Protein AF-A0A6G4AQM5-F1 (afdb_monomer_lite)

InterPro domains:
  IPR011010 DNA breaking-rejoining enzyme, catalytic core [SSF56349] (30-74)
  IPR013762 Integrase-like, catalytic domain superfamily [G3DSA:1.10.443.10] (2-83)

Organism: NCBI:txid114699

Radius of gyration: 31.18 Å; chains: 1; bounding box: 52×38×98 Å

pLDDT: mean 81.44, std 14.45, range [37.16, 96.69]

Foldseek 3Di:
DLVVCCVVVVFPDDDPPDPDDTDDCVVVDPVVVVLVVLQVCVLVVHDLQVNCVVVVHPDSCVSCVRHVVNHPPPPPVVVVVVVVVVVVVLPQDPFPPLLPAAAFAKDWPFQADDDADQDKFKWKWKWFDDPFKIKIFIAGPDDDDTRTIMIGGGDQAQSNPVSNVVVSVQVVCVVVQKHFDDKAWCLSVDDPVCSSGMTIMITIIHHPVCVVVDDPPDDPDPPDD

Sequence (225 aa):
MKPALAVAGLIAPREEGANWGWEDSREKMHHRWRHTYASVQLAAGEDPVSLSHWMGHASPDITLKIYAHFMPDRGMRGRTAVDNWLEAVNLPAPAVDLASVEPLAFEEFAPLILPVADYPLKVLVQAARFGGTWVVGALMPPVVPLLGEIRTEPSGEPDRALAAGVAWVRQHCERVGLAVVCVENLNGQHPASVRPYQGFARVTVAAARAMRELPPKLPENSLAR

Secondary structure (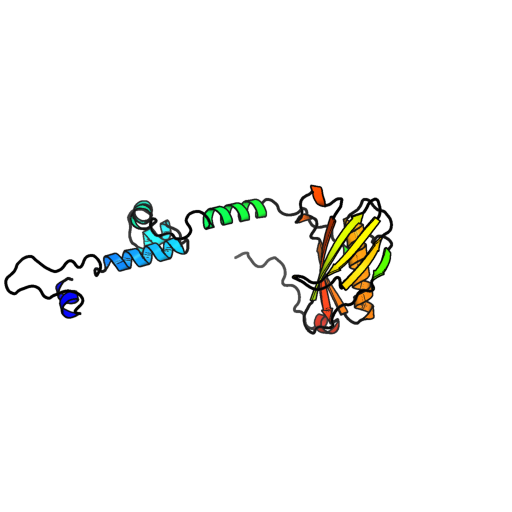DSSP, 8-state):
-HHHHHHTTSSPPPPTT-SS-PPP-GGGSTHHHHHHHHHHHHHHT--HHHHHHHHT-S-HHHHHHHHTT--TTTTHHHHHHHHHHHHHHS---PPP-TTSSPPPPEEEEE---PPP-SS-EEEEEEEEEETTEEEEEEE-SSS--EEEEEEEPP-S-HHHHHHHHHHHHHHHHHHHTEEEEEEEE-GGGS-TTTTTTEEEEEEEEEETTGGGSSPPPPPS-----

Structure (mmCIF, N/CA/C/O backbone):
data_AF-A0A6G4AQM5-F1
#
_entry.id   AF-A0A6G4AQM5-F1
#
loop_
_atom_site.group_PDB
_atom_site.id
_atom_site.type_symbol
_atom_site.label_atom_id
_atom_site.label_alt_id
_atom_site.label_comp_id
_atom_site.label_asym_id
_atom_site.label_entity_id
_atom_site.label_seq_id
_atom_site.pdbx_PDB_ins_code
_atom_site.Cartn_x
_atom_site.Cartn_y
_atom_site.Cartn_z
_atom_site.occupancy
_atom_site.B_iso_or_equiv
_atom_site.auth_seq_id
_atom_site.auth_comp_id
_atom_site.auth_asym_id
_atom_site.auth_atom_id
_atom_site.pdbx_PDB_model_num
ATOM 1 N N . MET A 1 1 ? 19.053 -1.140 -55.921 1.00 66.25 1 MET A N 1
ATOM 2 C CA . MET A 1 1 ? 17.817 -1.028 -55.111 1.00 66.25 1 MET A CA 1
ATOM 3 C C . MET A 1 1 ? 16.788 -0.052 -55.690 1.00 66.25 1 MET A C 1
ATOM 5 O O . MET A 1 1 ? 15.620 -0.403 -55.708 1.00 66.25 1 MET A O 1
ATOM 9 N N . LYS A 1 2 ? 17.181 1.120 -56.217 1.00 74.69 2 LYS A N 1
ATOM 10 C CA . LYS A 1 2 ? 16.242 2.084 -56.833 1.00 74.69 2 LYS A CA 1
ATOM 11 C C . LYS A 1 2 ? 15.335 1.517 -57.950 1.00 74.69 2 LYS A C 1
ATOM 13 O O . LYS A 1 2 ? 14.153 1.834 -57.924 1.00 74.69 2 LYS A O 1
ATOM 18 N N . PRO A 1 3 ? 15.802 0.608 -58.832 1.00 79.81 3 PRO A N 1
ATOM 19 C CA . PRO A 1 3 ? 14.918 -0.027 -59.814 1.00 79.81 3 PRO A CA 1
ATOM 20 C C . PRO A 1 3 ? 13.747 -0.805 -59.189 1.00 79.81 3 PRO A C 1
ATOM 22 O O . PRO A 1 3 ? 12.630 -0.712 -59.676 1.00 79.81 3 PRO A O 1
ATOM 25 N N . ALA A 1 4 ? 13.966 -1.505 -58.069 1.00 78.50 4 ALA A N 1
ATOM 26 C CA . ALA A 1 4 ? 12.905 -2.247 -57.379 1.00 78.50 4 ALA A CA 1
ATOM 27 C C . ALA A 1 4 ? 11.866 -1.317 -56.723 1.00 78.50 4 ALA A C 1
ATOM 29 O O . ALA A 1 4 ? 10.683 -1.633 -56.709 1.00 78.50 4 ALA A O 1
ATOM 30 N N . LEU A 1 5 ? 12.294 -0.151 -56.222 1.00 75.75 5 LEU A N 1
ATOM 31 C CA . LEU A 1 5 ? 11.388 0.858 -55.659 1.00 75.75 5 LEU A CA 1
ATOM 32 C C . LEU A 1 5 ? 10.515 1.516 -56.737 1.00 75.75 5 LEU A C 1
ATOM 34 O O . LEU A 1 5 ? 9.350 1.797 -56.474 1.00 75.75 5 LEU A O 1
ATOM 38 N N . ALA A 1 6 ? 11.066 1.734 -57.935 1.00 81.56 6 ALA A N 1
ATOM 39 C CA . ALA A 1 6 ? 10.311 2.248 -59.076 1.00 81.56 6 ALA A CA 1
ATOM 40 C C . ALA A 1 6 ? 9.289 1.222 -59.588 1.00 81.56 6 ALA A C 1
ATOM 42 O O . ALA A 1 6 ? 8.140 1.572 -59.827 1.00 81.56 6 ALA A O 1
ATOM 43 N N . VAL A 1 7 ? 9.671 -0.061 -59.666 1.00 83.38 7 VAL A N 1
ATOM 44 C CA . VAL A 1 7 ? 8.738 -1.157 -59.993 1.00 83.38 7 VAL A CA 1
ATOM 45 C C . VAL A 1 7 ? 7.616 -1.271 -58.953 1.00 83.38 7 VAL A C 1
ATOM 47 O O . VAL A 1 7 ? 6.472 -1.518 -59.315 1.00 83.38 7 VAL A O 1
ATOM 50 N N . ALA A 1 8 ? 7.917 -1.037 -57.673 1.00 81.06 8 ALA A N 1
ATOM 51 C CA . ALA A 1 8 ? 6.926 -1.010 -56.596 1.00 81.06 8 ALA A CA 1
ATOM 52 C C . ALA A 1 8 ? 6.090 0.290 -56.536 1.00 81.06 8 ALA A C 1
ATOM 54 O O . ALA A 1 8 ? 5.264 0.431 -55.637 1.00 81.06 8 ALA A O 1
ATOM 55 N N . GLY A 1 9 ? 6.315 1.256 -57.438 1.00 82.00 9 GLY A N 1
ATOM 56 C CA . GLY A 1 9 ? 5.582 2.528 -57.485 1.00 82.00 9 GLY A CA 1
ATOM 57 C C . GLY A 1 9 ? 5.891 3.505 -56.343 1.00 82.00 9 GLY A C 1
ATOM 58 O O . GLY A 1 9 ? 5.158 4.467 -56.141 1.00 82.00 9 GLY A O 1
ATOM 59 N N . LEU A 1 10 ? 6.962 3.278 -55.574 1.00 77.75 10 LEU A N 1
ATOM 60 C CA . LEU A 1 10 ? 7.335 4.114 -54.423 1.00 77.75 10 LEU A CA 1
ATOM 61 C C . LEU A 1 10 ? 8.133 5.368 -54.821 1.00 77.75 10 LEU A C 1
ATOM 63 O O . LEU A 1 10 ? 8.211 6.325 -54.043 1.00 77.75 10 LEU A O 1
ATOM 67 N N . ILE A 1 11 ? 8.743 5.349 -56.006 1.00 83.50 11 ILE A N 1
ATOM 68 C CA . ILE A 1 11 ? 9.421 6.483 -56.645 1.00 83.50 11 ILE A CA 1
ATOM 69 C C . ILE A 1 11 ? 9.131 6.496 -58.145 1.00 83.50 11 ILE A C 1
ATOM 71 O O . ILE A 1 11 ? 8.858 5.446 -58.729 1.00 83.50 11 ILE A O 1
ATOM 75 N N . ALA A 1 12 ? 9.249 7.663 -58.770 1.00 82.31 12 ALA A N 1
ATOM 76 C CA . ALA A 1 12 ? 9.142 7.825 -60.208 1.00 82.31 12 ALA A CA 1
ATOM 77 C C . ALA A 1 12 ? 10.206 6.989 -60.954 1.00 82.31 12 ALA A C 1
ATOM 79 O O . ALA A 1 12 ? 11.357 6.879 -60.500 1.00 82.31 12 ALA A O 1
ATOM 80 N N . PRO A 1 13 ? 9.844 6.388 -62.104 1.00 79.06 13 PRO A N 1
ATOM 81 C CA . PRO A 1 13 ? 10.798 5.695 -62.955 1.00 79.06 13 PRO A CA 1
ATOM 82 C C . PRO A 1 13 ? 11.818 6.682 -63.530 1.00 79.06 13 PRO A C 1
ATOM 84 O O . PRO A 1 13 ? 11.510 7.838 -63.812 1.00 79.06 13 PRO A O 1
ATOM 87 N N . ARG A 1 14 ? 13.058 6.217 -63.700 1.00 82.69 14 ARG A N 1
ATOM 88 C CA . ARG A 1 14 ? 14.122 7.011 -64.321 1.00 82.69 14 ARG A CA 1
ATOM 89 C C . ARG A 1 14 ? 13.852 7.171 -65.818 1.00 82.69 14 ARG A C 1
ATOM 91 O O . ARG A 1 14 ? 13.505 6.189 -66.468 1.00 82.69 14 ARG A O 1
ATOM 98 N N . GLU A 1 15 ? 14.113 8.360 -66.355 1.00 76.88 15 GLU A N 1
ATOM 99 C CA . GLU A 1 15 ? 14.090 8.612 -67.800 1.00 76.88 15 GLU A CA 1
ATOM 100 C C . GLU A 1 15 ? 15.066 7.696 -68.564 1.00 76.88 15 GLU A C 1
ATOM 102 O O . GLU A 1 15 ? 16.166 7.368 -68.095 1.00 76.88 15 GLU A O 1
ATOM 107 N N . GLU A 1 16 ? 14.648 7.258 -69.751 1.00 72.06 16 GLU A N 1
ATOM 108 C CA . GLU A 1 16 ? 15.439 6.383 -70.613 1.00 72.06 16 GLU A CA 1
ATOM 109 C C . GLU A 1 16 ? 16.719 7.090 -71.088 1.00 72.06 16 GLU A C 1
ATOM 111 O O . GLU A 1 16 ? 16.688 8.209 -71.590 1.00 72.06 16 GLU A O 1
ATOM 116 N N . GLY A 1 17 ? 17.872 6.439 -70.903 1.00 70.81 17 GLY A N 1
ATOM 117 C CA . GLY A 1 17 ? 19.182 6.963 -71.313 1.00 70.81 17 GLY A CA 1
ATOM 118 C C . GLY A 1 17 ? 19.906 7.854 -70.291 1.00 70.81 17 GLY A C 1
ATOM 119 O O . GLY A 1 17 ? 21.090 8.136 -70.472 1.00 70.81 17 GLY A O 1
ATOM 120 N N . ALA A 1 18 ? 19.270 8.248 -69.184 1.00 72.44 18 ALA A N 1
ATOM 121 C CA . ALA A 1 18 ? 19.913 9.087 -68.170 1.00 72.44 18 ALA A CA 1
ATOM 122 C C . ALA A 1 18 ? 20.783 8.269 -67.193 1.00 72.44 18 ALA A C 1
ATOM 124 O O . ALA A 1 18 ? 20.304 7.354 -66.524 1.00 72.44 18 ALA A O 1
ATOM 125 N N . ASN A 1 19 ? 22.065 8.617 -67.028 1.00 68.19 19 ASN A N 1
ATOM 126 C CA . ASN A 1 19 ? 22.967 7.943 -66.071 1.00 68.19 19 ASN A CA 1
ATOM 127 C C . ASN A 1 19 ? 22.839 8.444 -64.615 1.00 68.19 19 ASN A C 1
ATOM 129 O O . ASN A 1 19 ? 23.404 7.844 -63.702 1.00 68.19 19 ASN A O 1
ATOM 133 N N . TRP A 1 20 ? 22.064 9.502 -64.375 1.00 67.25 20 TRP A N 1
ATOM 134 C CA . TRP A 1 20 ? 21.807 10.120 -63.068 1.00 67.25 20 TRP A CA 1
ATOM 135 C C . TRP A 1 20 ? 20.350 10.636 -63.016 1.00 67.25 20 TRP A C 1
ATOM 137 O O . TRP A 1 20 ? 19.664 10.578 -64.030 1.00 67.25 20 TRP A O 1
ATOM 147 N N . GLY A 1 21 ? 19.847 11.081 -61.853 1.00 71.88 21 GLY A N 1
ATOM 148 C CA . GLY A 1 21 ? 18.512 11.716 -61.763 1.00 71.88 21 GLY A CA 1
ATOM 149 C C . GLY A 1 21 ? 17.352 10.865 -61.219 1.00 71.88 21 GLY A C 1
ATOM 150 O O . GLY A 1 21 ? 16.196 11.177 -61.469 1.00 71.88 21 GLY A O 1
ATOM 151 N N . TRP A 1 22 ? 17.616 9.799 -60.456 1.00 76.62 22 TRP A N 1
ATOM 152 C CA . TRP A 1 22 ? 16.545 9.121 -59.704 1.00 76.62 22 TRP A CA 1
ATOM 153 C C . TRP A 1 22 ? 15.926 10.046 -58.647 1.00 76.62 22 TRP A C 1
ATOM 155 O O . TRP A 1 22 ? 16.682 10.702 -57.925 1.00 76.62 22 TRP A O 1
ATOM 165 N N . GLU A 1 23 ? 14.601 9.988 -58.473 1.00 77.62 23 GLU A N 1
ATOM 166 C CA . GLU A 1 23 ? 13.891 10.680 -57.387 1.00 77.62 23 GLU A CA 1
ATOM 167 C C . GLU A 1 23 ? 14.523 10.364 -56.016 1.00 77.62 23 GLU A C 1
ATOM 169 O O . GLU A 1 23 ? 15.007 9.241 -55.766 1.00 77.62 23 GLU A O 1
ATOM 174 N N . ASP A 1 24 ? 14.553 11.362 -55.123 1.00 72.38 24 ASP A N 1
ATOM 175 C CA . ASP A 1 24 ? 15.097 11.154 -53.787 1.00 72.38 24 ASP A CA 1
ATOM 176 C C . ASP A 1 24 ? 14.258 10.108 -53.040 1.00 72.38 24 ASP A C 1
ATOM 178 O O . ASP A 1 24 ? 13.053 10.218 -52.838 1.00 72.38 24 ASP A O 1
ATOM 182 N N . SER A 1 25 ? 14.935 9.030 -52.672 1.00 69.38 25 SER A N 1
ATOM 183 C CA . SER A 1 25 ? 14.369 7.819 -52.079 1.00 69.38 25 SER A CA 1
ATOM 184 C C . SER A 1 25 ? 14.998 7.526 -50.726 1.00 69.38 25 SER A C 1
ATOM 186 O O . SER A 1 25 ? 14.753 6.456 -50.172 1.00 69.38 25 SER A O 1
ATOM 188 N N . ARG A 1 26 ? 15.805 8.444 -50.169 1.00 66.50 26 ARG A N 1
ATOM 189 C CA . ARG A 1 26 ? 16.464 8.237 -48.869 1.00 66.50 26 ARG A CA 1
ATOM 190 C C . ARG A 1 26 ? 15.465 7.898 -47.767 1.00 66.50 26 ARG A C 1
ATOM 192 O O . ARG A 1 26 ? 15.721 7.005 -46.965 1.00 66.50 26 ARG A O 1
ATOM 199 N N . GLU A 1 27 ? 14.303 8.545 -47.782 1.00 63.41 27 GLU A N 1
ATOM 200 C CA . GLU A 1 27 ? 13.212 8.267 -46.845 1.00 63.41 27 GLU A CA 1
ATOM 201 C C . GLU A 1 27 ? 12.561 6.892 -47.039 1.00 63.41 27 GLU A C 1
ATOM 203 O O . GLU A 1 27 ? 12.036 6.316 -46.091 1.00 63.41 27 GLU A O 1
ATOM 208 N N . LYS A 1 28 ? 12.623 6.349 -48.258 1.00 63.62 28 LYS A N 1
ATOM 209 C CA . LYS A 1 28 ? 11.990 5.088 -48.671 1.00 63.62 28 LYS A CA 1
ATOM 210 C C . LYS A 1 28 ? 12.993 3.925 -48.745 1.00 63.62 28 LYS A C 1
ATOM 212 O O . LYS A 1 28 ? 12.675 2.849 -49.243 1.00 63.62 28 LYS A O 1
ATOM 217 N N . MET A 1 29 ? 14.223 4.137 -48.274 1.00 69.62 29 MET A N 1
ATOM 218 C CA . MET A 1 29 ? 15.304 3.152 -48.303 1.00 69.62 29 MET A CA 1
ATOM 219 C C . MET A 1 29 ? 15.340 2.296 -47.032 1.00 69.62 29 MET A C 1
ATOM 221 O O . MET A 1 29 ? 14.946 2.718 -45.947 1.00 69.62 29 MET A O 1
ATOM 225 N N . HIS A 1 30 ? 15.904 1.093 -47.157 1.00 70.25 30 HIS A N 1
ATOM 226 C CA . HIS A 1 30 ? 15.925 0.063 -46.109 1.00 70.25 30 HIS A CA 1
ATOM 227 C C . HIS A 1 30 ? 16.682 0.503 -44.842 1.00 70.25 30 HIS A C 1
ATOM 229 O O . HIS A 1 30 ? 16.441 -0.010 -43.752 1.00 70.25 30 HIS A O 1
ATOM 235 N N . HIS A 1 31 ? 17.545 1.518 -44.955 1.00 79.00 31 HIS A N 1
ATOM 236 C CA . HIS A 1 31 ? 18.187 2.152 -43.805 1.00 79.00 31 HIS A CA 1
ATOM 237 C C . HIS A 1 31 ? 17.183 2.720 -42.797 1.00 79.00 31 HIS A C 1
ATOM 239 O O . HIS A 1 31 ? 17.446 2.648 -41.599 1.00 79.00 31 HIS A O 1
ATOM 245 N N . ARG A 1 32 ? 16.016 3.215 -43.237 1.00 79.88 32 ARG A N 1
ATOM 246 C CA . ARG A 1 32 ? 14.981 3.703 -42.314 1.00 79.88 32 ARG A CA 1
ATOM 247 C C . ARG A 1 32 ? 14.462 2.582 -41.417 1.00 79.88 32 ARG A C 1
ATOM 249 O O . ARG A 1 32 ? 14.239 2.820 -40.243 1.00 79.88 32 ARG A O 1
ATOM 256 N N . TRP A 1 33 ? 14.355 1.357 -41.925 1.00 83.88 33 TRP A N 1
ATOM 257 C CA . TRP A 1 33 ? 13.860 0.218 -41.149 1.00 83.88 33 TRP A CA 1
ATOM 258 C C . TRP A 1 33 ? 14.868 -0.190 -40.080 1.00 83.88 33 TRP A C 1
ATOM 260 O O . TRP A 1 33 ? 14.496 -0.465 -38.945 1.00 83.88 33 TRP A O 1
ATOM 270 N N . ARG A 1 34 ? 16.161 -0.138 -40.422 1.00 85.38 34 ARG A N 1
ATOM 271 C CA . ARG A 1 34 ? 17.250 -0.327 -39.459 1.00 85.38 34 ARG A CA 1
ATOM 272 C C . ARG A 1 34 ? 17.237 0.753 -38.368 1.00 85.38 34 ARG A C 1
ATOM 274 O O . ARG A 1 34 ? 17.446 0.421 -37.206 1.00 85.38 34 ARG A O 1
ATOM 281 N N . HIS A 1 35 ? 16.929 2.005 -38.726 1.00 86.50 35 HIS A N 1
ATOM 282 C CA . HIS A 1 35 ? 16.682 3.079 -37.758 1.00 86.50 35 HIS A CA 1
ATOM 283 C C . HIS A 1 35 ? 15.476 2.796 -36.867 1.00 86.50 35 HIS A C 1
ATOM 285 O O . HIS A 1 35 ? 15.607 2.845 -35.649 1.00 86.50 35 HIS A O 1
ATOM 291 N N . THR A 1 36 ? 14.329 2.453 -37.450 1.00 86.44 36 THR A N 1
ATOM 292 C CA . THR A 1 36 ? 13.107 2.153 -36.699 1.00 86.44 36 THR A CA 1
ATOM 293 C C . THR A 1 36 ? 13.321 1.000 -35.722 1.00 86.44 36 THR A C 1
ATOM 295 O O . THR A 1 36 ? 12.988 1.141 -34.551 1.00 86.44 36 THR A O 1
ATOM 298 N N . TYR A 1 37 ? 13.936 -0.099 -36.164 1.00 90.12 37 TYR A N 1
ATOM 299 C CA . TYR A 1 37 ? 14.248 -1.247 -35.313 1.00 90.12 37 TYR A CA 1
ATOM 300 C C . TYR A 1 37 ? 15.107 -0.849 -34.105 1.00 90.12 37 TYR A C 1
ATOM 302 O O . TYR A 1 37 ? 14.727 -1.101 -32.965 1.00 90.12 37 TYR A O 1
ATOM 310 N N . ALA A 1 38 ? 16.230 -0.168 -34.342 1.00 90.31 38 ALA A N 1
ATOM 311 C CA . ALA A 1 38 ? 17.139 0.226 -33.271 1.00 90.31 38 ALA A CA 1
ATOM 312 C C . ALA A 1 38 ? 16.491 1.209 -32.287 1.00 90.31 38 ALA A C 1
ATOM 314 O O . ALA A 1 38 ? 16.632 1.061 -31.075 1.00 90.31 38 ALA A O 1
ATOM 315 N N . SER A 1 39 ? 15.750 2.194 -32.796 1.00 86.56 39 SER A N 1
ATOM 316 C CA . SER A 1 39 ? 15.070 3.183 -31.963 1.00 86.56 39 SER A CA 1
ATOM 317 C C . SER A 1 39 ? 13.959 2.570 -31.108 1.00 86.56 39 SER A C 1
ATOM 319 O O . SER A 1 39 ? 13.836 2.938 -29.945 1.00 86.56 39 SER A O 1
ATOM 321 N N . VAL A 1 40 ? 13.188 1.609 -31.633 1.00 87.44 40 VAL A N 1
ATOM 322 C CA . VAL A 1 40 ? 12.157 0.897 -30.855 1.00 87.44 40 VAL A CA 1
ATOM 323 C C . VAL A 1 40 ? 12.786 0.067 -29.733 1.00 87.44 40 VAL A C 1
ATOM 325 O O . VAL A 1 40 ? 12.338 0.162 -28.592 1.00 87.44 40 VAL A O 1
ATOM 328 N N . GLN A 1 41 ? 13.857 -0.678 -30.023 1.00 90.62 41 GLN A N 1
ATOM 329 C CA . GLN A 1 41 ? 14.573 -1.474 -29.018 1.00 90.62 41 GLN A CA 1
ATOM 330 C C . GLN A 1 41 ? 15.135 -0.587 -27.893 1.00 90.62 41 GLN A C 1
ATOM 332 O O . GLN A 1 41 ? 14.907 -0.845 -26.711 1.00 90.62 41 GLN A O 1
ATOM 337 N N . LEU A 1 42 ? 15.795 0.523 -28.245 1.00 87.31 42 LEU A N 1
ATOM 338 C CA . LEU A 1 42 ? 16.299 1.479 -27.253 1.00 87.31 42 LEU A CA 1
ATOM 339 C C . LEU A 1 42 ? 15.168 2.128 -26.448 1.00 87.31 42 LEU A C 1
ATOM 341 O O . LEU A 1 42 ? 15.291 2.279 -25.234 1.00 87.31 42 LEU A O 1
ATOM 345 N N . ALA A 1 43 ? 14.047 2.478 -27.085 1.00 82.69 43 ALA A N 1
ATOM 346 C CA . ALA A 1 43 ? 12.888 3.038 -26.394 1.00 82.69 43 ALA A CA 1
ATOM 347 C C . ALA A 1 43 ? 12.277 2.055 -25.380 1.00 82.69 43 ALA A C 1
ATOM 349 O O . ALA A 1 43 ? 11.863 2.484 -24.303 1.00 82.69 43 ALA A O 1
ATOM 350 N N . ALA A 1 44 ? 12.295 0.747 -25.661 1.00 84.00 44 ALA A N 1
ATOM 351 C CA . ALA A 1 44 ? 11.913 -0.298 -24.707 1.00 84.00 44 ALA A CA 1
ATOM 352 C C . ALA A 1 44 ? 12.935 -0.465 -23.560 1.00 84.00 44 ALA A C 1
ATOM 354 O O . ALA A 1 44 ? 12.603 -0.945 -22.477 1.00 84.00 44 ALA A O 1
ATOM 355 N N . GLY A 1 45 ? 14.154 0.058 -23.720 1.00 85.31 45 GLY A N 1
ATOM 356 C CA . GLY A 1 45 ? 15.248 -0.042 -22.748 1.00 85.31 45 GLY A CA 1
ATOM 357 C C . GLY A 1 45 ? 16.092 -1.295 -22.909 1.00 85.31 45 GLY A C 1
ATOM 358 O O . GLY A 1 45 ? 16.643 -1.771 -21.923 1.00 85.31 45 GLY A O 1
ATOM 359 N N . GLU A 1 46 ? 16.166 -1.818 -24.131 1.00 89.94 46 GLU A N 1
ATOM 360 C CA . GLU A 1 46 ? 17.098 -2.881 -24.487 1.00 89.94 46 GLU A CA 1
ATOM 361 C C . GLU A 1 46 ? 18.547 -2.465 -24.211 1.00 89.94 46 GLU A C 1
ATOM 363 O O . GLU A 1 46 ? 18.910 -1.288 -24.329 1.00 89.94 46 GLU A O 1
ATOM 368 N N . ASP A 1 47 ? 19.385 -3.446 -23.887 1.00 90.19 47 ASP A N 1
ATOM 369 C CA . ASP A 1 47 ? 20.801 -3.227 -23.646 1.00 90.19 47 ASP A CA 1
ATOM 370 C C . ASP A 1 47 ? 21.517 -2.745 -24.933 1.00 90.19 47 ASP A C 1
ATOM 372 O O . ASP A 1 47 ? 21.496 -3.434 -25.964 1.00 90.19 47 ASP A O 1
ATOM 376 N N . PRO A 1 48 ? 22.194 -1.578 -24.908 1.00 89.75 48 PRO A N 1
ATOM 377 C CA . PRO A 1 48 ? 22.906 -1.054 -26.070 1.00 89.75 48 PRO A CA 1
ATOM 378 C C . PRO A 1 48 ? 24.003 -1.982 -26.601 1.00 89.75 48 PRO A C 1
ATOM 380 O O . PRO A 1 48 ? 24.312 -1.924 -27.794 1.00 89.75 48 PRO A O 1
ATOM 383 N N . VAL A 1 49 ? 24.594 -2.831 -25.750 1.00 93.44 49 VAL A N 1
ATOM 384 C CA . VAL A 1 49 ? 25.635 -3.786 -26.159 1.00 93.44 49 VAL A CA 1
ATOM 385 C C . VAL A 1 49 ? 25.027 -4.923 -26.978 1.00 93.44 49 VAL A C 1
ATOM 387 O O . VAL A 1 49 ? 25.487 -5.205 -28.087 1.00 93.44 49 VAL A O 1
ATOM 390 N N . SER A 1 50 ? 23.947 -5.516 -26.481 1.00 94.94 50 SER A N 1
ATOM 391 C CA . SER A 1 50 ? 23.190 -6.574 -27.153 1.00 94.94 50 SER A CA 1
ATOM 392 C C . SER A 1 50 ? 22.620 -6.090 -28.485 1.00 94.94 50 SER A C 1
ATOM 394 O O . SER A 1 50 ? 22.827 -6.727 -29.523 1.00 94.94 50 SER A O 1
ATOM 396 N N . LEU A 1 51 ? 22.017 -4.897 -28.503 1.00 93.25 51 LEU A N 1
ATOM 397 C CA . LEU A 1 51 ? 21.531 -4.283 -29.736 1.00 93.25 51 LEU A CA 1
ATOM 398 C C . LEU A 1 51 ? 22.669 -4.017 -30.732 1.00 93.25 51 LEU A C 1
ATOM 400 O O . LEU A 1 51 ? 22.531 -4.307 -31.921 1.00 93.25 51 LEU A O 1
ATOM 404 N N . SER A 1 52 ? 23.812 -3.509 -30.261 1.00 94.44 52 SER A N 1
ATOM 405 C CA . SER A 1 52 ? 25.005 -3.309 -31.091 1.00 94.44 52 SER A CA 1
ATOM 406 C C . SER A 1 52 ? 25.463 -4.602 -31.759 1.00 94.44 52 SER A C 1
ATOM 408 O O . SER A 1 52 ? 25.787 -4.598 -32.948 1.00 94.44 52 SER A O 1
ATOM 410 N N . HIS A 1 53 ? 25.457 -5.707 -31.012 1.00 94.88 53 HIS A N 1
ATOM 411 C CA . HIS A 1 53 ? 25.841 -7.018 -31.515 1.00 94.88 53 HIS A CA 1
ATOM 412 C C . HIS A 1 53 ? 24.864 -7.531 -32.582 1.00 94.88 53 HIS A C 1
ATOM 414 O O . HIS A 1 53 ? 25.304 -7.915 -33.664 1.00 94.88 53 HIS A O 1
ATOM 420 N N . TRP A 1 54 ? 23.547 -7.442 -32.356 1.00 94.38 54 TRP A N 1
ATOM 421 C CA . TRP A 1 54 ? 22.538 -7.831 -33.357 1.00 94.38 54 TRP A CA 1
ATOM 422 C C . TRP A 1 54 ? 22.617 -7.004 -34.638 1.00 94.38 54 TRP A C 1
ATOM 424 O O . TRP A 1 54 ? 22.338 -7.493 -35.730 1.00 94.38 54 TRP A O 1
ATOM 434 N N . MET A 1 55 ? 23.011 -5.739 -34.514 1.00 90.88 55 MET A N 1
ATOM 435 C CA . MET A 1 55 ? 23.202 -4.857 -35.657 1.00 90.88 55 MET A CA 1
ATOM 436 C C . MET A 1 55 ? 24.560 -5.062 -36.345 1.00 90.88 55 MET A C 1
ATOM 438 O O . MET A 1 55 ? 24.754 -4.565 -37.458 1.00 90.88 55 MET A O 1
ATOM 442 N N . GLY A 1 56 ? 25.496 -5.782 -35.725 1.00 93.25 56 GLY A N 1
ATOM 443 C CA . GLY A 1 56 ? 26.850 -5.974 -36.239 1.00 93.25 56 GLY A CA 1
ATOM 444 C C . GLY A 1 56 ? 27.692 -4.697 -36.210 1.00 93.25 56 GLY A C 1
ATOM 445 O O . GLY A 1 56 ? 28.497 -4.472 -37.113 1.00 93.25 56 GLY A O 1
ATOM 446 N N . HIS A 1 57 ? 27.483 -3.814 -35.228 1.00 94.38 57 HIS A N 1
ATOM 447 C CA . HIS A 1 57 ? 28.361 -2.659 -35.037 1.00 94.38 57 HIS A CA 1
ATOM 448 C C . HIS A 1 57 ? 29.615 -3.052 -34.254 1.00 94.38 57 HIS A C 1
ATOM 450 O O . HIS A 1 57 ? 29.555 -3.841 -33.313 1.00 94.38 57 HIS A O 1
ATOM 456 N N . ALA A 1 58 ? 30.744 -2.440 -34.616 1.00 92.62 58 ALA A N 1
ATOM 457 C CA . ALA A 1 58 ? 32.031 -2.669 -33.961 1.00 92.62 58 ALA A CA 1
ATOM 458 C C . ALA A 1 58 ? 32.070 -2.178 -32.504 1.00 92.62 58 ALA A C 1
ATOM 460 O O . ALA A 1 58 ? 32.880 -2.665 -31.720 1.00 92.62 58 ALA A O 1
ATOM 461 N N . SER A 1 59 ? 31.210 -1.223 -32.136 1.00 92.62 59 SER A N 1
ATOM 462 C CA . SER A 1 59 ? 31.044 -0.791 -30.752 1.00 92.62 59 SER A CA 1
ATOM 463 C C . SER A 1 59 ? 29.622 -0.290 -30.462 1.00 92.62 59 SER A C 1
ATOM 465 O O . SER A 1 59 ? 28.956 0.240 -31.362 1.00 92.62 59 SER A O 1
ATOM 467 N N . PRO A 1 60 ? 29.168 -0.384 -29.197 1.00 91.94 60 PRO A N 1
ATOM 468 C CA . PRO A 1 60 ? 27.883 0.165 -28.758 1.00 91.94 60 PRO A CA 1
ATOM 469 C C . PRO A 1 60 ? 27.761 1.681 -28.945 1.00 91.94 60 PRO A C 1
ATOM 471 O O . PRO A 1 60 ? 26.662 2.177 -29.200 1.00 91.94 60 PRO A O 1
ATOM 474 N N . ASP A 1 61 ? 28.879 2.412 -28.906 1.00 92.81 61 ASP A N 1
ATOM 475 C CA . ASP A 1 61 ? 28.911 3.863 -29.131 1.00 92.81 61 ASP A CA 1
ATOM 476 C C . ASP A 1 61 ? 28.347 4.243 -30.499 1.00 92.81 61 ASP A C 1
ATOM 478 O O . ASP A 1 61 ? 27.654 5.252 -30.632 1.00 92.81 61 ASP A O 1
ATOM 482 N N . ILE A 1 62 ? 28.600 3.417 -31.520 1.00 89.81 62 ILE A N 1
ATOM 483 C CA . ILE A 1 62 ? 28.056 3.611 -32.867 1.00 89.81 62 ILE A CA 1
ATOM 484 C C . ILE A 1 62 ? 26.528 3.531 -32.820 1.00 89.81 62 ILE A C 1
ATOM 486 O O . ILE A 1 62 ? 25.844 4.387 -33.379 1.00 89.81 62 ILE A O 1
ATOM 490 N N . THR A 1 63 ? 25.982 2.537 -32.117 1.00 89.88 63 THR A N 1
ATOM 491 C CA . THR A 1 63 ? 24.533 2.362 -31.945 1.00 89.88 63 THR A CA 1
ATOM 492 C C . THR A 1 63 ? 23.919 3.565 -31.234 1.00 89.88 63 THR A C 1
ATOM 494 O O . THR A 1 63 ? 22.963 4.164 -31.725 1.00 89.88 63 THR A O 1
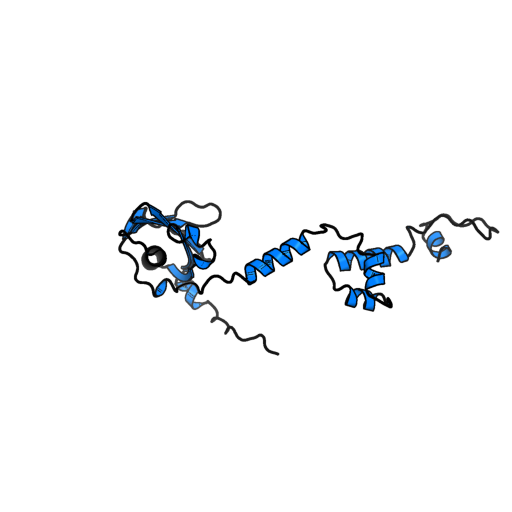ATOM 497 N N . LEU A 1 64 ? 24.489 3.968 -30.100 1.00 88.19 64 LEU A N 1
ATOM 498 C CA . LEU A 1 64 ? 23.951 5.069 -29.306 1.00 88.19 64 LEU A CA 1
ATOM 499 C C . LEU A 1 64 ? 24.031 6.403 -30.056 1.00 88.19 64 LEU A C 1
ATOM 501 O O . LEU A 1 64 ? 23.037 7.124 -30.122 1.00 88.19 64 LEU A O 1
ATOM 505 N N . LYS A 1 65 ? 25.167 6.696 -30.701 1.00 88.44 65 LYS A N 1
ATOM 506 C CA . LYS A 1 65 ? 25.365 7.926 -31.481 1.00 88.44 65 LYS A CA 1
ATOM 507 C C . LYS A 1 65 ? 24.376 8.061 -32.639 1.00 88.44 65 LYS A C 1
ATOM 509 O O . LYS A 1 65 ? 24.022 9.176 -33.005 1.00 88.44 65 LYS A O 1
ATOM 514 N N . ILE A 1 66 ? 23.954 6.949 -33.239 1.00 84.81 66 ILE A N 1
ATOM 515 C CA . ILE A 1 66 ? 23.089 6.967 -34.424 1.00 84.81 66 ILE A CA 1
ATOM 516 C C . ILE A 1 66 ? 21.600 6.929 -34.045 1.00 84.81 66 ILE A C 1
ATOM 518 O O . ILE A 1 66 ? 20.793 7.573 -34.718 1.00 84.81 66 ILE A O 1
ATOM 522 N N . TYR A 1 67 ? 21.214 6.205 -32.986 1.00 86.62 67 TYR A N 1
ATOM 523 C CA . TYR A 1 67 ? 19.801 5.874 -32.735 1.00 86.62 67 TYR A CA 1
ATOM 524 C C . TYR A 1 67 ? 19.212 6.428 -31.425 1.00 86.62 67 TYR A C 1
ATOM 526 O O . TYR A 1 67 ? 17.988 6.542 -31.334 1.00 86.62 67 TYR A O 1
ATOM 534 N N . ALA A 1 68 ? 20.020 6.840 -30.436 1.00 79.25 68 ALA A N 1
ATOM 535 C CA . ALA A 1 68 ? 19.522 7.263 -29.112 1.00 79.25 68 ALA A CA 1
ATOM 536 C C . ALA A 1 68 ? 18.755 8.604 -29.113 1.00 79.25 68 ALA A C 1
ATOM 538 O O . ALA A 1 68 ? 18.113 8.983 -28.130 1.00 79.25 68 ALA A O 1
ATOM 539 N N . HIS A 1 69 ? 18.784 9.341 -30.225 1.00 77.62 69 HIS A N 1
ATOM 540 C CA . HIS A 1 69 ? 18.046 10.596 -30.357 1.00 77.62 69 HIS A CA 1
ATOM 541 C C . HIS A 1 69 ? 16.522 10.399 -30.343 1.00 77.62 69 HIS A C 1
ATOM 543 O O . HIS A 1 69 ? 15.813 11.327 -29.947 1.00 77.62 69 HIS A O 1
ATOM 549 N N . PHE A 1 70 ? 16.034 9.202 -30.692 1.00 67.06 70 PHE A N 1
ATOM 550 C CA . PHE A 1 70 ? 14.616 8.833 -30.725 1.00 67.06 70 PHE A CA 1
ATOM 551 C C . PHE A 1 70 ? 14.220 7.998 -29.495 1.00 67.06 70 PHE A C 1
ATOM 553 O O . PHE A 1 70 ? 13.790 6.855 -29.604 1.00 67.06 70 PHE A O 1
ATOM 560 N N . MET A 1 71 ? 14.408 8.562 -28.303 1.00 68.56 71 MET A N 1
ATOM 561 C CA . MET A 1 71 ? 13.916 7.979 -27.052 1.00 68.56 71 MET A CA 1
ATOM 562 C C . MET A 1 71 ? 12.821 8.897 -26.496 1.00 68.56 71 MET A C 1
ATOM 564 O O . MET A 1 71 ? 13.160 9.977 -26.003 1.00 68.56 71 MET A O 1
ATOM 568 N N . PRO A 1 72 ? 11.528 8.542 -26.619 1.00 60.19 72 PRO A N 1
ATOM 569 C CA . PRO A 1 72 ? 10.465 9.272 -25.932 1.00 60.19 72 PRO A CA 1
ATOM 570 C C . PRO A 1 72 ? 10.678 9.204 -24.408 1.00 60.19 72 PRO A C 1
ATOM 572 O O . PRO A 1 72 ? 11.328 8.289 -23.904 1.00 60.19 72 PRO A O 1
ATOM 575 N N . ASP A 1 73 ? 10.190 10.212 -23.681 1.00 62.06 73 ASP A N 1
ATOM 576 C CA . ASP A 1 73 ? 10.265 10.310 -22.211 1.00 62.06 73 ASP A CA 1
ATOM 577 C C . ASP A 1 73 ? 11.682 10.364 -21.602 1.00 62.06 73 ASP A C 1
ATOM 579 O O . ASP A 1 73 ? 11.913 9.889 -20.482 1.00 62.06 73 ASP A O 1
ATOM 583 N N . ARG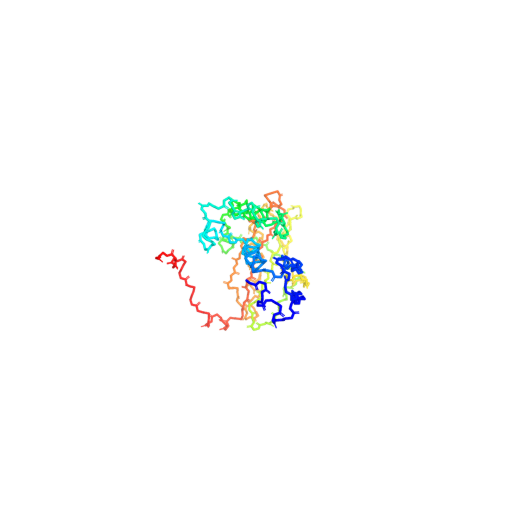 A 1 74 ? 12.651 10.968 -22.316 1.00 62.00 74 ARG A N 1
ATOM 584 C CA . ARG A 1 74 ? 14.032 11.154 -21.825 1.00 62.00 74 ARG A CA 1
ATOM 585 C C . ARG A 1 74 ? 14.049 11.720 -20.399 1.00 62.00 74 ARG A C 1
ATOM 587 O O . ARG A 1 74 ? 13.701 12.873 -20.174 1.00 62.00 74 ARG A O 1
ATOM 594 N N . GLY A 1 75 ? 14.506 10.900 -19.452 1.00 65.25 75 GLY A N 1
ATOM 595 C CA . GLY A 1 75 ? 14.720 11.267 -18.049 1.00 65.25 75 GLY A CA 1
ATOM 596 C C . GLY A 1 75 ? 13.716 10.668 -17.062 1.00 65.25 75 GLY A C 1
ATOM 597 O O . GLY A 1 75 ? 14.114 10.367 -15.940 1.00 65.25 75 GLY A O 1
ATOM 598 N N . MET A 1 76 ? 12.468 10.400 -17.465 1.00 72.38 76 MET A N 1
ATOM 599 C CA . MET A 1 76 ? 11.452 9.858 -16.544 1.00 72.38 76 MET A CA 1
ATOM 600 C C . MET A 1 76 ? 11.791 8.436 -16.101 1.00 72.38 76 MET A C 1
ATOM 602 O O . MET A 1 76 ? 11.816 8.156 -14.910 1.00 72.38 76 MET A O 1
ATOM 606 N N . ARG A 1 77 ? 12.165 7.560 -17.043 1.00 72.56 77 ARG A N 1
ATOM 607 C CA . ARG A 1 77 ? 12.578 6.179 -16.728 1.00 72.56 77 ARG A CA 1
ATOM 608 C C . ARG A 1 77 ? 13.797 6.124 -15.807 1.00 72.56 77 ARG A C 1
ATOM 610 O O . ARG A 1 77 ? 13.830 5.312 -14.890 1.00 72.56 77 ARG A O 1
ATOM 617 N N . GLY A 1 78 ? 14.783 6.992 -16.048 1.00 75.75 78 GLY A N 1
ATOM 618 C CA . GLY A 1 78 ? 15.986 7.081 -15.218 1.00 75.75 78 GLY A CA 1
ATOM 619 C C . GLY A 1 78 ? 15.665 7.563 -13.806 1.00 75.75 78 GLY A C 1
ATOM 620 O O . GLY A 1 78 ? 16.136 6.975 -12.839 1.00 75.75 78 GLY A O 1
ATOM 621 N N . ARG A 1 79 ? 14.795 8.573 -13.686 1.00 81.00 79 ARG A N 1
ATOM 622 C CA . ARG A 1 79 ? 14.293 9.042 -12.395 1.00 81.00 79 ARG A CA 1
ATOM 623 C C . ARG A 1 79 ? 13.541 7.941 -11.647 1.00 81.00 79 ARG A C 1
ATOM 625 O O . ARG A 1 79 ? 13.916 7.645 -10.526 1.00 81.00 79 ARG A O 1
ATOM 632 N N . THR A 1 80 ? 12.569 7.284 -12.280 1.00 78.81 80 THR A N 1
ATOM 633 C CA . THR A 1 80 ? 11.821 6.174 -11.667 1.00 78.81 80 THR A CA 1
ATOM 634 C C . THR A 1 80 ? 12.741 5.040 -11.217 1.00 78.81 80 THR A C 1
ATOM 636 O O . THR A 1 80 ? 12.539 4.482 -10.147 1.00 78.81 80 THR A O 1
ATOM 639 N N . ALA A 1 81 ? 13.775 4.702 -11.993 1.00 79.00 81 ALA A N 1
ATOM 640 C CA . ALA A 1 81 ? 14.738 3.678 -11.596 1.00 79.00 81 ALA A CA 1
ATOM 641 C C . ALA A 1 81 ? 15.530 4.072 -10.336 1.00 79.00 81 ALA A C 1
ATOM 643 O O . ALA A 1 81 ? 15.741 3.232 -9.464 1.00 79.00 81 ALA A O 1
ATOM 644 N N . VAL A 1 82 ? 15.943 5.340 -10.226 1.00 80.69 82 VAL A N 1
ATOM 645 C CA . VAL A 1 82 ? 16.625 5.864 -9.032 1.00 80.69 82 VAL A CA 1
ATOM 646 C C . VAL A 1 82 ? 15.673 5.935 -7.841 1.00 80.69 82 VAL A C 1
ATOM 648 O O . VAL A 1 82 ? 16.057 5.511 -6.756 1.00 80.69 82 VAL A O 1
ATOM 651 N N . ASP A 1 83 ? 14.442 6.406 -8.043 1.00 79.38 83 ASP A N 1
ATOM 652 C CA . ASP A 1 83 ? 13.407 6.460 -7.006 1.00 79.38 83 ASP A CA 1
ATOM 653 C C . ASP A 1 83 ? 13.158 5.047 -6.440 1.00 79.38 83 ASP A C 1
ATOM 655 O O . ASP A 1 83 ? 13.299 4.834 -5.238 1.00 79.38 83 ASP A O 1
ATOM 659 N N . ASN A 1 84 ? 12.950 4.047 -7.305 1.00 76.00 84 ASN A N 1
ATOM 660 C CA . ASN A 1 84 ? 12.784 2.646 -6.901 1.00 76.00 84 ASN A CA 1
ATOM 661 C C . ASN A 1 84 ? 14.009 2.092 -6.155 1.00 76.00 84 ASN A C 1
ATOM 663 O O . ASN A 1 84 ? 13.866 1.318 -5.211 1.00 76.00 84 ASN A O 1
ATOM 667 N N . TRP A 1 85 ? 15.225 2.445 -6.585 1.00 80.38 85 TRP A N 1
ATOM 668 C CA . TRP A 1 85 ? 16.450 2.001 -5.917 1.00 80.38 85 TRP A CA 1
ATOM 669 C C . TRP A 1 85 ? 16.582 2.612 -4.519 1.00 80.38 85 TRP A C 1
ATOM 671 O O . TRP A 1 85 ? 16.889 1.901 -3.565 1.00 80.38 85 TRP A O 1
ATOM 681 N N . LEU A 1 86 ? 16.298 3.908 -4.375 1.00 77.69 86 LEU A N 1
ATOM 682 C CA . LEU A 1 86 ? 16.304 4.591 -3.082 1.00 77.69 86 LEU A CA 1
ATOM 683 C C . LEU A 1 86 ? 15.218 4.046 -2.146 1.00 77.69 86 LEU A C 1
ATOM 685 O O . LEU A 1 86 ? 15.476 3.863 -0.957 1.00 77.69 86 LEU A O 1
ATOM 689 N N . GLU A 1 87 ? 14.035 3.727 -2.671 1.00 69.12 87 GLU A N 1
ATOM 690 C CA . GLU A 1 87 ? 12.964 3.064 -1.918 1.00 69.12 87 GLU A CA 1
ATOM 691 C C . GLU A 1 87 ? 13.353 1.643 -1.488 1.00 69.12 87 GLU A C 1
ATOM 693 O O . GLU A 1 87 ? 13.104 1.262 -0.345 1.00 69.12 87 GLU A O 1
ATOM 698 N N . ALA A 1 88 ? 14.031 0.878 -2.348 1.00 64.44 88 ALA A N 1
ATOM 699 C CA . ALA A 1 88 ? 14.518 -0.463 -2.021 1.00 64.44 88 ALA A CA 1
ATOM 700 C C . ALA A 1 88 ? 15.615 -0.462 -0.940 1.00 64.44 88 ALA A C 1
ATOM 702 O O . ALA A 1 88 ? 15.726 -1.418 -0.176 1.00 64.44 88 ALA A O 1
ATOM 703 N N . VAL A 1 89 ? 16.415 0.606 -0.844 1.00 59.84 89 VAL A N 1
ATOM 704 C CA . VAL A 1 89 ? 17.395 0.796 0.244 1.00 59.84 89 VAL A CA 1
ATOM 705 C C . VAL A 1 89 ? 16.703 1.190 1.555 1.00 59.84 89 VAL A C 1
ATOM 707 O O . VAL A 1 89 ? 17.229 0.935 2.638 1.00 59.84 89 VAL A O 1
ATOM 710 N N . ASN A 1 90 ? 15.494 1.740 1.476 1.00 55.34 90 ASN A N 1
ATOM 711 C CA . ASN A 1 90 ? 14.673 2.115 2.618 1.00 55.34 90 ASN A CA 1
ATOM 712 C C . ASN A 1 90 ? 13.722 0.975 3.022 1.00 55.34 90 ASN A C 1
ATOM 714 O O . ASN A 1 90 ? 12.534 1.206 3.259 1.00 55.34 90 ASN A O 1
ATOM 718 N N . LEU A 1 91 ? 14.244 -0.261 3.086 1.00 54.94 91 LEU A N 1
ATOM 719 C CA . LEU A 1 91 ? 13.494 -1.407 3.598 1.00 54.94 91 LEU A CA 1
ATOM 720 C C . LEU A 1 91 ? 12.881 -1.005 4.947 1.00 54.94 91 LEU A C 1
ATOM 722 O O . LEU A 1 91 ? 13.624 -0.638 5.866 1.00 54.94 91 LEU A O 1
ATOM 726 N N . PRO A 1 92 ? 11.543 -1.021 5.077 1.00 55.06 92 PRO A N 1
ATOM 727 C CA . PRO A 1 92 ? 10.912 -0.705 6.343 1.00 55.06 92 PRO A CA 1
ATOM 728 C C . PRO A 1 92 ? 11.506 -1.629 7.408 1.00 55.06 92 PRO A C 1
ATOM 730 O O . PRO A 1 92 ? 11.699 -2.820 7.157 1.00 55.06 92 PRO A O 1
ATOM 733 N N . ALA A 1 93 ? 11.820 -1.074 8.585 1.00 57.34 93 ALA A N 1
ATOM 734 C CA . ALA A 1 93 ? 12.211 -1.876 9.743 1.00 57.34 93 ALA A CA 1
ATOM 735 C C . ALA A 1 93 ? 11.250 -3.072 9.868 1.00 57.34 93 ALA A C 1
ATOM 737 O O . ALA A 1 93 ? 10.055 -2.877 9.607 1.00 57.34 93 ALA A O 1
ATOM 738 N N . PRO A 1 94 ? 11.747 -4.280 10.213 1.00 58.44 94 PRO A N 1
ATOM 739 C CA . PRO A 1 94 ? 10.930 -5.486 10.230 1.00 58.44 94 PRO A CA 1
ATOM 740 C C . PRO A 1 94 ? 9.650 -5.196 11.002 1.00 58.44 94 PRO A C 1
ATOM 742 O O . PRO A 1 94 ? 9.687 -4.783 12.162 1.00 58.44 94 PRO A O 1
ATOM 745 N N . ALA A 1 95 ? 8.530 -5.294 10.292 1.00 72.44 95 ALA A N 1
ATOM 746 C CA . ALA A 1 95 ? 7.260 -4.846 10.814 1.00 72.44 95 ALA A CA 1
ATOM 747 C C . ALA A 1 95 ? 6.897 -5.735 12.009 1.00 72.44 95 ALA A C 1
ATOM 749 O O . ALA A 1 95 ? 6.907 -6.961 11.889 1.00 72.44 95 ALA A O 1
ATOM 750 N N . VAL A 1 96 ? 6.632 -5.122 13.165 1.00 85.00 96 VAL A N 1
ATOM 751 C CA . VAL A 1 96 ? 6.259 -5.852 14.382 1.00 85.00 96 VAL A CA 1
ATOM 752 C C . VAL A 1 96 ? 5.024 -6.699 14.080 1.00 85.00 96 VAL A C 1
ATOM 754 O O . VAL A 1 96 ? 4.044 -6.176 13.536 1.00 85.00 96 VAL A O 1
ATOM 757 N N . ASP A 1 97 ? 5.066 -7.988 14.432 1.00 88.56 97 ASP A N 1
ATOM 758 C CA . ASP A 1 97 ? 3.910 -8.876 14.313 1.00 88.56 97 ASP A CA 1
ATOM 759 C C . ASP A 1 97 ? 2.829 -8.452 15.312 1.00 88.56 97 ASP A C 1
ATOM 761 O O . ASP A 1 97 ? 2.881 -8.792 16.495 1.00 88.56 97 ASP A O 1
ATOM 765 N N . LEU A 1 98 ? 1.832 -7.715 14.819 1.00 88.25 98 LEU A N 1
ATOM 766 C CA . LEU A 1 98 ? 0.726 -7.180 15.616 1.00 88.25 98 LEU A CA 1
ATOM 767 C C . LEU A 1 98 ? -0.110 -8.272 16.295 1.00 88.25 98 LEU A C 1
ATOM 769 O O . LEU A 1 98 ? -0.826 -7.964 17.240 1.00 88.25 98 LEU A O 1
ATOM 773 N N . ALA A 1 99 ? -0.040 -9.531 15.844 1.00 84.19 99 ALA A N 1
ATOM 774 C CA . ALA A 1 99 ? -0.721 -10.639 16.512 1.00 84.19 99 ALA A CA 1
ATOM 775 C C . ALA A 1 99 ? -0.042 -11.056 17.830 1.00 84.19 99 ALA A C 1
ATOM 777 O O . ALA A 1 99 ? -0.688 -11.677 18.669 1.00 84.19 99 ALA A O 1
ATOM 778 N N . SER A 1 100 ? 1.239 -10.717 18.008 1.00 88.56 100 SER A N 1
ATOM 779 C CA . SER A 1 100 ? 2.021 -10.986 19.223 1.00 88.56 100 SER A CA 1
ATOM 780 C C . SER A 1 10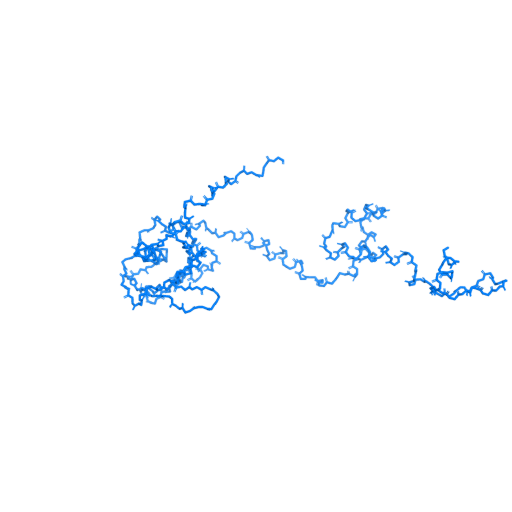0 ? 2.026 -9.826 20.226 1.00 88.56 100 SER A C 1
ATOM 782 O O . SER A 1 100 ? 2.559 -9.962 21.326 1.00 88.56 100 SER A O 1
ATOM 784 N N . VAL A 1 101 ? 1.453 -8.681 19.851 1.00 93.12 101 VAL A N 1
ATOM 785 C CA . VAL A 1 101 ? 1.427 -7.468 20.670 1.00 93.12 101 VAL A CA 1
ATOM 786 C C . VAL A 1 101 ? 0.167 -7.460 21.530 1.00 93.12 101 VAL A C 1
ATOM 788 O O . VAL A 1 101 ? -0.936 -7.619 21.012 1.00 93.12 101 VAL A O 1
ATOM 791 N N . GLU A 1 102 ? 0.324 -7.219 22.833 1.00 94.19 102 GLU A N 1
ATOM 792 C CA . GLU A 1 102 ? -0.807 -7.091 23.757 1.00 94.19 102 GLU A CA 1
ATOM 793 C C . GLU A 1 102 ? -1.670 -5.870 23.368 1.00 94.19 102 GLU A C 1
ATOM 795 O O . GLU A 1 102 ? -1.175 -4.728 23.419 1.00 94.19 102 GLU A O 1
ATOM 800 N N . PRO A 1 103 ? -2.943 -6.073 22.977 1.00 95.31 103 PRO A N 1
ATOM 801 C CA . PRO A 1 103 ? -3.811 -4.983 22.560 1.00 95.31 103 PRO A CA 1
ATOM 802 C C . PRO A 1 103 ? -4.104 -4.043 23.731 1.00 95.31 103 PRO A C 1
ATOM 804 O O . PRO A 1 103 ? -4.215 -4.460 24.883 1.00 95.31 103 PRO A O 1
ATOM 807 N N . LEU A 1 104 ? -4.242 -2.750 23.438 1.00 95.38 104 LEU A N 1
ATOM 808 C CA . LEU A 1 104 ? -4.813 -1.808 24.402 1.00 95.38 104 LEU A CA 1
ATOM 809 C C . LEU A 1 104 ? -6.271 -2.164 24.693 1.00 95.38 104 LEU A C 1
ATOM 811 O O . LEU A 1 104 ? -6.992 -2.594 23.789 1.00 95.38 104 LEU A O 1
ATOM 815 N N . ALA A 1 105 ? -6.723 -1.908 25.921 1.00 95.06 105 ALA A N 1
ATOM 816 C CA . ALA A 1 105 ? -8.153 -1.917 26.210 1.00 95.06 105 ALA A CA 1
ATOM 817 C C . ALA A 1 105 ? -8.861 -0.875 25.329 1.00 95.06 105 ALA A C 1
ATOM 819 O O . ALA A 1 105 ? -8.321 0.210 25.086 1.00 95.06 105 ALA A O 1
ATOM 820 N N . PHE A 1 106 ? -10.055 -1.198 24.836 1.00 95.50 106 PHE A N 1
ATOM 821 C CA . PHE A 1 106 ? -10.806 -0.318 23.948 1.00 95.50 106 PHE A CA 1
ATOM 822 C C . PHE A 1 106 ? -12.309 -0.359 24.209 1.00 95.50 106 PHE A C 1
ATOM 824 O O . PHE A 1 106 ? -12.859 -1.366 24.652 1.00 95.50 106 PHE A O 1
ATOM 831 N N . GLU A 1 107 ? -12.967 0.746 23.878 1.00 94.31 107 GLU A N 1
ATOM 832 C CA . GLU A 1 107 ? -14.417 0.883 23.827 1.00 94.31 107 GLU A CA 1
ATOM 833 C C . GLU A 1 107 ? -14.853 1.085 22.373 1.00 94.31 107 GLU A C 1
ATOM 835 O O . GLU A 1 107 ? -14.245 1.853 21.621 1.00 94.31 107 GLU A O 1
ATOM 840 N N . GLU A 1 108 ? -15.905 0.380 21.961 1.00 91.38 108 GLU A N 1
ATOM 841 C CA . GLU A 1 108 ? -16.465 0.507 20.616 1.00 91.38 108 GLU A CA 1
ATOM 842 C C . GLU A 1 108 ? -17.327 1.772 20.532 1.00 91.38 108 GLU A C 1
ATOM 844 O O . GLU A 1 108 ? -18.319 1.912 21.247 1.00 91.38 108 GLU A O 1
ATOM 849 N N . PHE A 1 109 ? -16.931 2.712 19.671 1.00 89.75 109 PHE A N 1
ATOM 850 C CA . PHE A 1 109 ? -17.634 3.981 19.472 1.00 89.75 109 PHE A CA 1
ATOM 851 C C . PHE A 1 109 ? -18.620 3.900 18.301 1.00 89.75 109 PHE A C 1
ATOM 853 O O . PHE A 1 109 ? -19.750 4.377 18.403 1.00 89.75 109 PHE A O 1
ATOM 860 N N . ALA A 1 110 ? -18.210 3.262 17.202 1.00 90.31 110 ALA A N 1
ATOM 861 C CA . ALA A 1 110 ? -19.069 2.935 16.071 1.00 90.31 110 ALA A CA 1
ATOM 862 C C . ALA A 1 110 ? -18.897 1.450 15.717 1.00 90.31 110 ALA A C 1
ATOM 864 O O . ALA A 1 110 ? -17.761 1.018 15.495 1.00 90.31 110 ALA A O 1
ATOM 865 N N . PRO A 1 111 ? -19.993 0.668 15.655 1.00 88.62 111 PRO A N 1
ATOM 866 C CA . PRO A 1 111 ? -19.907 -0.771 15.466 1.00 88.62 111 PRO A CA 1
ATOM 867 C C . PRO A 1 111 ? -19.270 -1.118 14.123 1.00 88.62 111 PRO A C 1
ATOM 869 O O . PRO A 1 111 ? -19.611 -0.506 13.110 1.00 88.62 111 PRO A O 1
ATOM 872 N N . LEU A 1 112 ? -18.388 -2.121 14.104 1.00 90.81 112 LEU A N 1
ATOM 873 C CA . LEU A 1 112 ? -17.808 -2.600 12.848 1.00 90.81 112 LEU A CA 1
ATOM 874 C C . LEU A 1 112 ? -18.882 -3.231 11.953 1.00 90.81 112 LEU A C 1
ATOM 876 O O . LEU A 1 112 ? -19.614 -4.117 12.393 1.00 90.81 112 LEU A O 1
ATOM 880 N N . ILE A 1 113 ? -18.937 -2.820 10.688 1.00 89.44 113 ILE A N 1
ATOM 881 C CA . ILE A 1 113 ? -19.802 -3.395 9.657 1.00 89.44 113 ILE A CA 1
ATOM 882 C C . ILE A 1 113 ? -18.932 -3.789 8.463 1.00 89.44 113 ILE A C 1
ATOM 884 O O . ILE A 1 113 ? -18.552 -2.948 7.649 1.00 89.44 113 ILE A O 1
ATOM 888 N N . LEU A 1 114 ? -18.620 -5.081 8.346 1.00 86.94 114 LEU A N 1
ATOM 889 C CA . LEU A 1 114 ? -17.953 -5.626 7.164 1.00 86.94 114 LEU A CA 1
ATOM 890 C C . LEU A 1 114 ? -18.988 -6.139 6.153 1.00 86.94 114 LEU A C 1
ATOM 892 O O . LEU A 1 114 ? -19.920 -6.845 6.546 1.00 86.94 114 LEU A O 1
ATOM 896 N N . PRO A 1 115 ? -18.841 -5.832 4.850 1.00 82.50 115 PRO A N 1
ATOM 897 C CA . PRO A 1 115 ? -19.671 -6.462 3.837 1.00 82.50 115 PRO A CA 1
ATOM 898 C C . PRO A 1 115 ? -19.353 -7.958 3.770 1.00 82.50 115 PRO A C 1
ATOM 900 O O . PRO A 1 115 ? -18.207 -8.373 3.930 1.00 82.50 115 PRO A O 1
ATOM 903 N N . VAL A 1 116 ? -20.366 -8.777 3.506 1.00 74.06 116 VAL A N 1
ATOM 904 C CA . VAL A 1 116 ? -20.153 -10.194 3.201 1.00 74.06 116 VAL A CA 1
ATOM 905 C C . VAL A 1 116 ? -19.786 -10.301 1.724 1.00 74.06 116 VAL A C 1
ATOM 907 O O . VAL A 1 116 ? -20.508 -9.790 0.869 1.00 74.06 116 VAL A O 1
ATOM 910 N N . ALA A 1 117 ? -18.660 -10.946 1.429 1.00 76.31 117 ALA A N 1
ATOM 911 C CA . ALA A 1 117 ? -18.176 -11.162 0.073 1.00 76.31 117 ALA A CA 1
ATOM 912 C C . ALA A 1 117 ? -17.556 -12.558 -0.067 1.00 76.31 117 ALA A C 1
ATOM 914 O O . ALA A 1 117 ? -16.912 -13.053 0.859 1.00 76.31 117 ALA A O 1
ATOM 915 N N . ASP A 1 118 ? -17.700 -13.158 -1.250 1.00 79.75 118 ASP A N 1
ATOM 916 C CA . ASP A 1 118 ? -17.088 -14.453 -1.596 1.00 79.75 118 ASP A CA 1
ATOM 917 C C . ASP A 1 118 ? -15.591 -14.340 -1.940 1.00 79.75 118 ASP A C 1
ATOM 919 O O . ASP A 1 118 ? -14.928 -15.332 -2.235 1.00 79.75 118 ASP A O 1
ATOM 923 N N . TYR A 1 119 ? -15.042 -13.126 -1.903 1.00 81.88 119 TYR A N 1
ATOM 924 C CA . TYR A 1 119 ? -13.636 -12.832 -2.149 1.00 81.88 119 TYR A CA 1
ATOM 925 C C . TYR A 1 119 ? -12.987 -12.197 -0.911 1.00 81.88 119 TYR A C 1
ATOM 927 O O . TYR A 1 119 ? -13.678 -11.563 -0.109 1.00 81.88 119 TYR A O 1
ATOM 935 N N . PRO A 1 120 ? -11.656 -12.324 -0.741 1.00 88.12 120 PRO A N 1
ATOM 936 C CA . PRO A 1 120 ? -10.959 -11.693 0.370 1.00 88.12 120 PRO A CA 1
ATOM 937 C C . PRO A 1 120 ? -11.108 -10.169 0.346 1.00 88.12 120 PRO A C 1
ATOM 939 O O . PRO A 1 120 ? -10.794 -9.515 -0.651 1.00 88.12 120 PRO A O 1
ATOM 942 N N . LEU A 1 121 ? -11.538 -9.595 1.465 1.00 88.31 121 LEU A N 1
ATOM 943 C CA . LEU A 1 121 ? -11.654 -8.154 1.651 1.00 88.31 121 LEU A CA 1
ATOM 944 C C . LEU A 1 121 ? -10.386 -7.615 2.304 1.00 88.31 121 LEU A C 1
ATOM 946 O O . LEU A 1 121 ? -9.877 -8.181 3.274 1.00 88.31 121 LEU A O 1
ATOM 950 N N . LYS A 1 122 ? -9.890 -6.494 1.781 1.00 91.25 122 LYS A N 1
ATOM 951 C CA . LYS A 1 122 ? -8.763 -5.757 2.356 1.00 91.25 122 LYS A CA 1
ATOM 952 C C . LYS A 1 122 ? -9.300 -4.599 3.185 1.00 91.25 122 LYS A C 1
ATOM 954 O O . LYS A 1 122 ? -9.798 -3.619 2.637 1.00 91.25 122 LYS A O 1
ATOM 959 N N . VAL A 1 123 ? -9.164 -4.716 4.497 1.00 91.25 123 VAL A N 1
ATOM 960 C CA . VAL A 1 123 ? -9.539 -3.695 5.473 1.00 91.25 123 VAL A CA 1
ATOM 961 C C . VAL A 1 123 ? -8.274 -2.962 5.903 1.00 91.2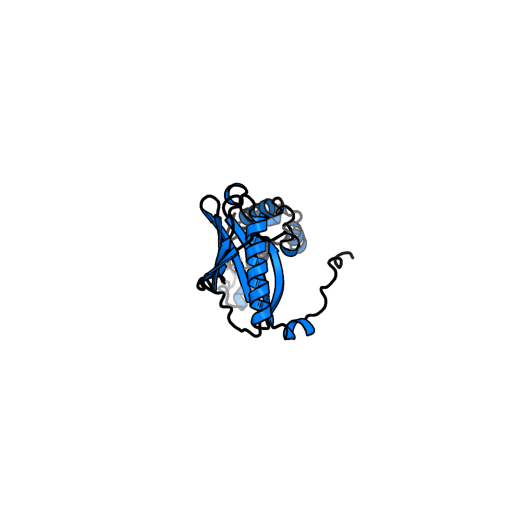5 123 VAL A C 1
ATOM 963 O O . VAL A 1 123 ? -7.293 -3.586 6.304 1.00 91.25 123 VAL A O 1
ATOM 966 N N . LEU A 1 124 ? -8.270 -1.638 5.806 1.00 92.81 124 LEU A N 1
ATOM 967 C CA . LEU A 1 124 ? -7.238 -0.805 6.405 1.00 92.81 124 LEU A CA 1
ATOM 968 C C . LEU A 1 124 ? -7.671 -0.454 7.830 1.00 92.81 124 LEU A C 1
ATOM 970 O O . LEU A 1 124 ? -8.749 0.097 8.038 1.00 92.81 124 LEU A O 1
ATOM 974 N N . VAL A 1 125 ? -6.824 -0.776 8.800 1.00 94.38 125 VAL A N 1
ATOM 975 C CA . VAL A 1 125 ? -6.943 -0.336 10.188 1.00 94.38 125 VAL A CA 1
ATOM 976 C C . VAL A 1 125 ? -6.028 0.868 10.355 1.00 94.38 125 VAL A C 1
ATOM 978 O O . VAL A 1 125 ? -4.812 0.760 10.188 1.00 94.38 125 VAL A O 1
ATOM 981 N N . GLN A 1 126 ? -6.616 2.019 10.653 1.00 94.00 126 GLN A N 1
ATOM 982 C CA . GLN A 1 126 ? -5.904 3.272 10.854 1.00 94.00 126 GLN A CA 1
ATOM 983 C C . GLN A 1 126 ? -6.070 3.721 12.301 1.00 94.00 126 GLN A C 1
ATOM 985 O O . GLN A 1 126 ? -7.190 3.887 12.770 1.00 94.00 126 GLN A O 1
ATOM 990 N N . ALA A 1 127 ? -4.958 3.955 12.988 1.00 94.31 127 ALA A N 1
ATOM 991 C CA . ALA A 1 127 ? -4.921 4.502 14.334 1.00 94.31 127 ALA A CA 1
ATOM 992 C C . ALA A 1 127 ? -4.422 5.951 14.288 1.00 94.31 127 ALA A C 1
ATOM 994 O O . ALA A 1 127 ? -3.422 6.241 13.633 1.00 94.31 127 ALA A O 1
ATOM 995 N N . ALA A 1 128 ? -5.091 6.858 14.991 1.00 94.75 128 ALA A N 1
ATOM 996 C CA . ALA A 1 128 ? -4.679 8.246 15.155 1.00 94.75 128 ALA A CA 1
ATOM 997 C C . ALA A 1 128 ? -4.726 8.633 16.635 1.00 94.75 128 ALA A C 1
ATOM 999 O O . ALA A 1 128 ? -5.714 8.379 17.324 1.00 94.75 128 ALA A O 1
ATOM 1000 N N . ARG A 1 129 ? -3.654 9.248 17.133 1.00 95.19 129 ARG A N 1
ATOM 1001 C CA . ARG A 1 129 ? -3.525 9.641 18.535 1.00 95.19 129 ARG A CA 1
ATOM 1002 C C . ARG A 1 129 ? -3.964 11.085 18.741 1.00 95.19 129 ARG A C 1
ATOM 1004 O O . ARG A 1 129 ? -3.400 12.002 18.148 1.00 95.19 129 ARG A O 1
ATOM 1011 N N . PHE A 1 130 ? -4.901 11.289 19.659 1.00 91.31 130 PHE A N 1
ATOM 1012 C CA . PHE A 1 130 ? -5.358 12.605 20.095 1.00 91.31 130 PHE A CA 1
ATOM 1013 C C . PHE A 1 130 ? -5.083 12.757 21.593 1.00 91.31 130 PHE A C 1
ATOM 1015 O O . PHE A 1 130 ? -5.751 12.165 22.441 1.00 91.31 130 PHE A O 1
ATOM 1022 N N . GLY A 1 131 ? -4.043 13.525 21.926 1.00 89.69 131 GLY A N 1
ATOM 1023 C CA . GLY A 1 131 ? -3.535 13.604 23.295 1.00 89.69 131 GLY A CA 1
ATOM 1024 C C . GLY A 1 131 ? -2.983 12.253 23.761 1.00 89.69 131 GLY A C 1
ATOM 1025 O O . GLY A 1 131 ? -1.991 11.758 23.227 1.00 89.69 131 GLY A O 1
ATOM 1026 N N . GLY A 1 132 ? -3.610 11.654 24.773 1.00 89.62 132 GLY A N 1
ATOM 1027 C CA . GLY A 1 132 ? -3.234 10.331 25.278 1.00 89.62 132 GLY A CA 1
ATOM 1028 C C . GLY A 1 132 ? -3.895 9.168 24.538 1.00 89.62 132 GLY A C 1
ATOM 1029 O O . GLY A 1 132 ? -3.302 8.099 24.464 1.00 89.62 132 GLY A O 1
ATOM 1030 N N . THR A 1 133 ? -5.087 9.377 23.985 1.00 94.12 133 THR A N 1
ATOM 1031 C CA . THR A 1 133 ? -5.988 8.323 23.500 1.00 94.12 133 THR A CA 1
ATOM 1032 C C . THR A 1 133 ? -5.811 8.066 22.010 1.00 94.12 133 THR A C 1
ATOM 1034 O O . THR A 1 133 ? -5.608 9.003 21.234 1.00 94.12 133 THR A O 1
ATOM 1037 N N . TRP A 1 134 ? -5.937 6.804 21.601 1.00 96.69 134 TRP A N 1
ATOM 1038 C CA . TRP A 1 134 ? -5.985 6.437 20.191 1.00 96.69 134 TRP A CA 1
ATOM 1039 C C . TRP A 1 134 ? -7.422 6.248 19.726 1.00 96.69 134 TRP A C 1
ATOM 1041 O O . TRP A 1 134 ? -8.224 5.584 20.381 1.00 96.69 134 TRP A O 1
ATOM 1051 N N . VAL A 1 135 ? -7.722 6.824 18.569 1.00 96.25 135 VAL A N 1
ATOM 1052 C CA . VAL A 1 135 ? -8.918 6.543 17.780 1.00 96.25 135 VAL A CA 1
ATOM 1053 C C . VAL A 1 135 ? -8.495 5.591 16.674 1.00 96.25 135 VAL A C 1
ATOM 1055 O O . VAL A 1 135 ? -7.586 5.912 15.907 1.00 96.25 135 VAL A O 1
ATOM 1058 N N . VAL A 1 136 ? -9.113 4.416 16.610 1.00 96.38 136 VAL A N 1
ATOM 1059 C CA . VAL A 1 136 ? -8.772 3.387 15.626 1.00 96.38 136 VAL A CA 1
ATOM 1060 C C . VAL A 1 136 ? -9.991 3.093 14.767 1.00 96.38 136 VAL A C 1
ATOM 1062 O O . VAL A 1 136 ? -11.032 2.686 15.272 1.00 96.38 136 VAL A O 1
ATOM 1065 N N . GLY A 1 137 ? -9.864 3.319 13.464 1.00 93.75 137 GLY A N 1
ATOM 1066 C CA . GLY A 1 137 ? -10.918 3.116 12.480 1.00 93.75 137 GLY A CA 1
ATOM 1067 C C . GLY A 1 137 ? -10.592 1.976 11.525 1.00 93.75 137 GLY A C 1
ATOM 1068 O O . GLY A 1 137 ? -9.444 1.814 11.108 1.00 93.75 137 GLY A O 1
ATOM 1069 N N . ALA A 1 138 ? -11.611 1.209 11.145 1.00 92.75 138 ALA A N 1
ATOM 1070 C CA . ALA A 1 138 ? -11.529 0.269 10.031 1.00 92.75 138 ALA A CA 1
ATOM 1071 C C . ALA A 1 138 ? -12.161 0.906 8.792 1.00 92.75 138 ALA A C 1
ATOM 1073 O O . ALA A 1 138 ? -13.264 1.438 8.862 1.00 92.75 138 ALA A O 1
ATOM 1074 N N . LEU A 1 139 ? -11.486 0.850 7.650 1.00 91.62 139 LEU A N 1
ATOM 1075 C CA . LEU A 1 139 ? -11.964 1.423 6.390 1.00 91.62 139 LEU A CA 1
ATOM 1076 C C . LEU A 1 139 ? -11.568 0.543 5.199 1.00 91.62 139 LEU A C 1
ATOM 1078 O O . LEU A 1 139 ? -10.605 -0.218 5.279 1.00 91.62 139 LEU A O 1
ATOM 1082 N N . MET A 1 140 ? -12.294 0.631 4.083 1.00 84.31 140 MET A N 1
ATOM 1083 C CA . MET A 1 140 ? -11.904 -0.035 2.832 1.00 84.31 140 MET A CA 1
ATOM 1084 C C . MET A 1 140 ? -11.414 1.002 1.804 1.00 84.31 140 MET A C 1
ATOM 1086 O O . MET A 1 140 ? -12.141 1.946 1.498 1.00 84.31 140 MET A O 1
ATOM 1090 N N . PRO A 1 141 ? -10.198 0.867 1.247 1.00 74.19 141 PRO A N 1
ATOM 1091 C CA . PRO A 1 141 ? -9.738 1.695 0.127 1.00 74.19 141 PRO A CA 1
ATOM 1092 C C . PRO A 1 141 ? -10.479 1.365 -1.190 1.00 74.19 141 PRO A C 1
ATOM 1094 O O . PRO A 1 141 ? -10.942 0.234 -1.344 1.00 74.19 141 PRO A O 1
ATOM 1097 N N . PRO A 1 142 ? -10.532 2.272 -2.191 1.00 59.78 142 PRO A N 1
ATOM 1098 C CA . PRO A 1 142 ? -9.941 3.614 -2.212 1.00 59.78 142 PRO A CA 1
ATOM 1099 C C . PRO A 1 142 ? -10.870 4.720 -1.682 1.00 59.78 142 PRO A C 1
ATOM 1101 O O . PRO A 1 142 ? -10.371 5.743 -1.228 1.00 59.78 142 PRO A O 1
ATOM 1104 N N . VAL A 1 143 ? -12.193 4.522 -1.714 1.00 54.75 143 VAL A N 1
ATOM 1105 C CA . VAL A 1 143 ? -13.211 5.440 -1.171 1.00 54.75 143 VAL A CA 1
ATOM 1106 C C . VAL A 1 143 ? -14.419 4.603 -0.741 1.00 54.75 143 VAL A C 1
ATOM 1108 O O . VAL A 1 143 ? -15.288 4.284 -1.548 1.00 54.75 143 VAL A O 1
ATOM 1111 N N . VAL A 1 144 ? -14.453 4.200 0.526 1.00 62.66 144 VAL A N 1
ATOM 1112 C CA . VAL A 1 144 ? -15.574 3.503 1.179 1.00 62.66 144 VAL A CA 1
ATOM 1113 C C . VAL A 1 144 ? -15.671 4.084 2.599 1.00 62.66 144 VAL A C 1
ATOM 1115 O O . VAL A 1 144 ? -14.631 4.469 3.145 1.00 62.66 144 VAL A O 1
ATOM 1118 N N . PRO A 1 145 ? -16.872 4.226 3.195 1.00 71.75 145 PRO A N 1
ATOM 1119 C CA . PRO A 1 145 ? -17.022 4.814 4.524 1.00 71.75 145 PRO A CA 1
ATOM 1120 C C . PRO A 1 145 ? -16.220 4.071 5.594 1.00 71.75 145 PRO A C 1
ATOM 1122 O O . PRO A 1 145 ? -15.925 2.881 5.473 1.00 71.75 145 PRO A O 1
ATOM 1125 N N . LEU A 1 146 ? -15.912 4.802 6.665 1.00 81.94 146 LEU A N 1
ATOM 1126 C CA . LEU A 1 146 ? -15.499 4.237 7.942 1.00 81.94 146 LEU A CA 1
ATOM 1127 C C . LEU A 1 146 ? -16.458 3.092 8.306 1.00 81.94 146 LEU A C 1
ATOM 1129 O O . LEU A 1 146 ? -17.657 3.310 8.462 1.00 81.94 146 LEU A O 1
ATOM 1133 N N . LEU A 1 147 ? -15.928 1.874 8.387 1.00 88.81 147 LEU A N 1
ATOM 1134 C CA . LEU A 1 147 ? -16.683 0.657 8.685 1.00 88.81 147 LEU A CA 1
ATOM 1135 C C . LEU A 1 147 ? -16.987 0.540 10.179 1.00 88.81 147 LEU A C 1
ATOM 1137 O O . LEU A 1 147 ? -17.870 -0.217 10.552 1.00 88.81 147 LEU A O 1
ATOM 1141 N N . GLY A 1 148 ? -16.241 1.257 11.016 1.00 91.56 148 GLY A N 1
ATOM 1142 C CA . GLY A 1 148 ? -16.421 1.339 12.459 1.00 91.56 148 GLY A CA 1
ATOM 1143 C C . GLY A 1 148 ? -15.264 2.096 13.108 1.00 91.56 148 GLY A C 1
ATOM 1144 O O . GLY A 1 148 ? -14.251 2.372 12.457 1.00 91.56 148 GLY A O 1
ATOM 1145 N N . GLU A 1 149 ? -15.399 2.384 14.397 1.00 95.38 149 GLU A N 1
ATOM 1146 C CA . GLU A 1 149 ? -14.411 3.108 15.196 1.00 95.38 149 GLU A CA 1
ATOM 1147 C C . GLU A 1 149 ? -14.377 2.561 16.623 1.00 95.38 149 GLU A C 1
ATOM 1149 O O . GLU A 1 149 ? -15.419 2.368 17.253 1.00 95.38 149 GLU A O 1
ATOM 1154 N N . ILE A 1 150 ? -13.171 2.397 17.158 1.00 96.50 150 ILE A N 1
ATOM 1155 C CA . ILE A 1 150 ? -12.922 2.148 18.577 1.00 96.50 150 ILE A CA 1
ATOM 1156 C C . ILE A 1 150 ? -12.047 3.256 19.160 1.00 96.50 150 ILE A C 1
ATOM 1158 O O . ILE A 1 150 ? -11.289 3.927 18.451 1.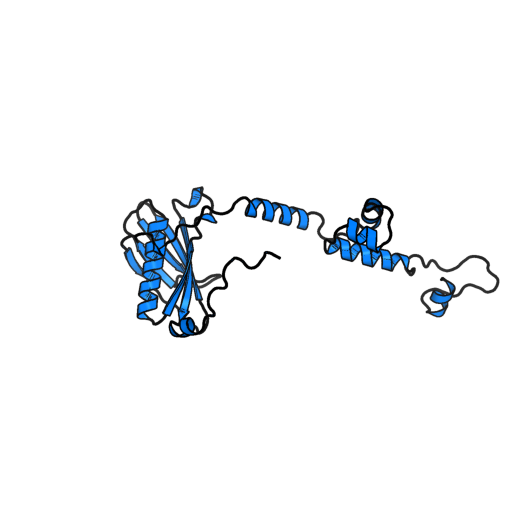00 96.50 150 ILE A O 1
ATOM 1162 N N . ARG A 1 151 ? -12.115 3.416 20.478 1.00 96.50 151 ARG A N 1
ATOM 1163 C CA . ARG A 1 151 ? -11.243 4.308 21.245 1.00 96.50 151 ARG A CA 1
ATOM 1164 C C . ARG A 1 151 ? -10.510 3.504 22.295 1.00 96.50 151 ARG A C 1
ATOM 1166 O O . ARG A 1 151 ? -11.134 2.728 23.008 1.00 96.50 151 ARG A O 1
ATOM 1173 N N . THR A 1 152 ? -9.198 3.670 22.378 1.00 96.44 152 THR A N 1
ATOM 1174 C CA . THR A 1 152 ? -8.376 2.902 23.318 1.00 96.44 152 THR A CA 1
ATOM 1175 C C . THR A 1 152 ? -8.181 3.637 24.640 1.00 96.44 152 THR A C 1
ATOM 1177 O O . THR A 1 152 ? -8.360 4.853 24.740 1.00 96.44 152 THR A O 1
ATOM 1180 N N . GLU A 1 153 ? -7.691 2.922 25.645 1.00 94.38 153 GLU A N 1
ATOM 1181 C CA . GLU A 1 153 ? -7.036 3.551 26.790 1.00 94.38 153 GLU A CA 1
ATOM 1182 C C . GLU A 1 153 ? -5.825 4.410 26.345 1.00 94.38 153 GLU A C 1
ATOM 1184 O O . GLU A 1 153 ? -5.252 4.177 25.268 1.00 94.38 153 GLU A O 1
ATOM 1189 N N . PRO A 1 154 ? -5.421 5.426 27.133 1.00 94.19 154 PRO A N 1
ATOM 1190 C CA . PRO A 1 154 ? -4.297 6.281 26.778 1.00 94.19 154 PRO A CA 1
ATOM 1191 C C . PRO A 1 154 ? -2.963 5.528 26.692 1.00 94.19 154 PRO A C 1
ATOM 1193 O O . PRO A 1 154 ? -2.588 4.817 27.620 1.00 94.19 154 PRO A O 1
ATOM 1196 N N . SER A 1 155 ? -2.200 5.727 25.614 1.00 92.56 155 SER A N 1
ATOM 1197 C CA . SER A 1 155 ? -0.898 5.074 25.426 1.00 92.56 155 SER A CA 1
ATOM 1198 C C . SER A 1 155 ? 0.040 5.855 24.506 1.00 92.56 155 SER A C 1
ATOM 1200 O O . SER A 1 155 ? -0.387 6.569 23.597 1.00 92.56 155 SER A O 1
ATOM 1202 N N . GLY A 1 156 ? 1.345 5.696 24.733 1.00 90.19 156 GLY A N 1
ATOM 1203 C CA . GLY A 1 156 ? 2.401 6.185 23.847 1.00 90.19 156 GLY A CA 1
ATOM 1204 C C . GLY A 1 156 ? 2.751 5.252 22.687 1.00 90.19 156 GLY A C 1
ATOM 1205 O O . GLY A 1 156 ? 3.503 5.659 21.806 1.00 90.19 156 GLY A O 1
ATOM 1206 N N . GLU A 1 157 ? 2.230 4.025 22.693 1.00 90.69 157 GLU A N 1
ATOM 1207 C CA . GLU A 1 157 ? 2.702 2.933 21.841 1.00 90.69 157 GLU A CA 1
ATOM 1208 C C . GLU A 1 157 ? 1.757 2.683 20.649 1.00 90.69 157 GLU A C 1
ATOM 1210 O O . GLU A 1 157 ? 0.655 2.158 20.844 1.00 90.69 157 GLU A O 1
ATOM 1215 N N . PRO A 1 158 ? 2.168 3.017 19.408 1.00 91.12 158 PRO A N 1
ATOM 1216 C CA . PRO A 1 158 ? 1.312 2.889 18.226 1.00 91.12 158 PRO A CA 1
ATOM 1217 C C . PRO A 1 158 ? 0.989 1.433 17.871 1.00 91.12 158 PRO A C 1
ATOM 1219 O O . PRO A 1 158 ? -0.127 1.136 17.446 1.00 91.12 158 PRO A O 1
ATOM 1222 N N . ASP A 1 159 ? 1.937 0.510 18.061 1.00 92.56 159 ASP A N 1
ATOM 1223 C CA . ASP A 1 159 ? 1.736 -0.901 17.717 1.00 92.56 159 ASP A CA 1
ATOM 1224 C C . ASP A 1 159 ? 0.682 -1.559 18.620 1.00 92.56 159 ASP A C 1
ATOM 1226 O O . ASP A 1 159 ? -0.123 -2.348 18.133 1.00 92.56 159 ASP A O 1
ATOM 1230 N N . ARG A 1 160 ? 0.593 -1.173 19.903 1.00 94.38 160 ARG A N 1
ATOM 1231 C CA . ARG A 1 160 ? -0.473 -1.652 20.802 1.00 94.38 160 ARG A CA 1
ATOM 1232 C C . ARG A 1 160 ? -1.851 -1.103 20.426 1.00 94.38 160 ARG A C 1
ATOM 1234 O O . ARG A 1 160 ? -2.851 -1.811 20.551 1.00 94.38 160 ARG A O 1
ATOM 1241 N N . ALA A 1 161 ? -1.915 0.134 19.928 1.00 94.50 161 ALA A N 1
ATOM 1242 C CA . ALA A 1 161 ? -3.154 0.710 19.407 1.00 94.50 161 ALA A CA 1
ATOM 1243 C C . ALA A 1 161 ? -3.620 -0.005 18.127 1.00 94.50 161 ALA A C 1
ATOM 1245 O O . ALA A 1 161 ? -4.802 -0.312 17.976 1.00 94.50 161 ALA A O 1
ATOM 1246 N N . LEU A 1 162 ? -2.694 -0.343 17.225 1.00 94.69 162 LEU A N 1
ATOM 1247 C CA . LEU A 1 162 ? -3.011 -1.163 16.054 1.00 94.69 162 LEU A CA 1
ATOM 1248 C C . LEU A 1 162 ? -3.389 -2.595 16.427 1.00 94.69 162 LEU A C 1
ATOM 1250 O O . LEU A 1 162 ? -4.323 -3.135 15.838 1.00 94.69 162 LEU A O 1
ATOM 1254 N N . ALA A 1 163 ? -2.719 -3.193 17.414 1.00 95.44 163 ALA A N 1
ATOM 1255 C CA . ALA A 1 163 ? -3.078 -4.505 17.938 1.00 95.44 163 ALA A CA 1
ATOM 1256 C C . ALA A 1 163 ? -4.514 -4.515 18.485 1.00 95.44 163 ALA A C 1
ATOM 1258 O O . ALA A 1 163 ? -5.258 -5.451 18.199 1.00 95.44 163 ALA A O 1
ATOM 1259 N N . ALA A 1 164 ? -4.953 -3.442 19.159 1.00 96.31 164 ALA A N 1
ATOM 1260 C CA . ALA A 1 164 ? -6.351 -3.271 19.565 1.00 96.31 164 ALA A CA 1
ATOM 1261 C C . ALA A 1 164 ? -7.309 -3.253 18.361 1.00 96.31 164 ALA A C 1
ATOM 1263 O O . ALA A 1 164 ? -8.307 -3.971 18.355 1.00 96.31 164 ALA A O 1
ATOM 1264 N N . GLY A 1 165 ? -6.975 -2.513 17.298 1.00 95.25 165 GLY A N 1
ATOM 1265 C CA . GLY A 1 165 ? -7.760 -2.513 16.059 1.00 95.25 165 GLY A CA 1
ATOM 1266 C C . GLY A 1 165 ? -7.823 -3.883 15.373 1.00 95.25 165 GLY A C 1
ATOM 1267 O O . GLY A 1 165 ? -8.885 -4.304 14.917 1.00 95.25 165 GLY A O 1
ATOM 1268 N N . VAL A 1 166 ? -6.709 -4.618 15.333 1.00 95.31 166 VAL A N 1
ATOM 1269 C CA . VAL A 1 166 ? -6.652 -5.982 14.783 1.00 95.31 166 VAL A CA 1
ATOM 1270 C C . VAL A 1 166 ? -7.477 -6.953 15.631 1.00 95.31 166 VAL A C 1
ATOM 1272 O O . VAL A 1 166 ? -8.218 -7.762 15.072 1.00 95.31 166 VAL A O 1
ATOM 1275 N N . ALA A 1 167 ? -7.382 -6.869 16.960 1.00 95.12 167 ALA A N 1
ATOM 1276 C CA . ALA A 1 167 ? -8.170 -7.678 17.887 1.00 95.12 167 ALA A CA 1
ATOM 1277 C C . ALA A 1 167 ? -9.674 -7.414 17.721 1.00 95.12 167 ALA A C 1
ATOM 1279 O O . ALA A 1 167 ? -10.455 -8.357 17.608 1.00 95.12 167 ALA A O 1
ATOM 1280 N N . TRP A 1 168 ? -10.068 -6.147 17.597 1.00 95.44 168 TRP A N 1
ATOM 1281 C CA . TRP A 1 168 ? -11.446 -5.743 17.323 1.00 95.44 168 TRP A CA 1
ATOM 1282 C C . TRP A 1 168 ? -11.977 -6.313 15.996 1.00 95.44 168 TRP A C 1
ATOM 1284 O O . TRP A 1 168 ? -13.057 -6.909 15.966 1.00 95.44 168 TRP A O 1
ATOM 1294 N N . VAL A 1 169 ? -11.201 -6.233 14.907 1.00 93.81 169 VAL A N 1
ATOM 1295 C CA . VAL A 1 169 ? -11.583 -6.835 13.614 1.00 93.81 169 VAL A CA 1
ATOM 1296 C C . VAL A 1 169 ? -11.697 -8.359 13.717 1.00 93.81 169 VAL A C 1
ATOM 1298 O O . VAL A 1 169 ? -12.653 -8.929 13.187 1.00 93.81 169 VAL A O 1
ATOM 1301 N N . ARG A 1 170 ? -10.771 -9.033 14.416 1.00 93.69 170 ARG A N 1
ATOM 1302 C CA . ARG A 1 170 ? -10.835 -10.488 14.662 1.00 93.69 170 ARG A CA 1
ATOM 1303 C C . ARG A 1 170 ? -12.108 -10.871 15.416 1.00 93.69 170 ARG A C 1
ATOM 1305 O O . ARG A 1 170 ? -12.849 -11.726 14.935 1.00 93.69 170 ARG A O 1
ATOM 1312 N N . GLN A 1 171 ? -12.406 -10.182 16.517 1.00 92.62 171 GLN A N 1
ATOM 1313 C CA . GLN A 1 171 ? -13.603 -10.414 17.327 1.00 92.62 171 GLN A CA 1
ATOM 1314 C C . GLN A 1 171 ? -14.891 -10.211 16.516 1.00 92.62 171 GLN A C 1
ATOM 1316 O O . GLN A 1 171 ? -15.863 -10.946 16.680 1.00 92.62 171 GLN A O 1
ATOM 1321 N N . HIS A 1 172 ? -14.932 -9.214 15.629 1.00 91.94 172 HIS A N 1
ATOM 1322 C CA . HIS A 1 172 ? -16.065 -9.040 14.724 1.00 91.94 172 HIS A CA 1
ATOM 1323 C C . HIS A 1 172 ? -16.175 -10.193 13.722 1.00 91.94 172 HIS A C 1
ATOM 1325 O O . HIS A 1 172 ? -17.254 -10.760 13.579 1.00 91.94 172 HIS A O 1
ATOM 1331 N N . CYS A 1 173 ? -15.070 -10.567 13.068 1.00 91.00 173 CYS A N 1
ATOM 1332 C CA . CYS A 1 173 ? -15.045 -11.648 12.084 1.00 91.00 173 CYS A CA 1
ATOM 1333 C C . CYS A 1 173 ? -15.568 -12.966 12.668 1.00 91.00 173 CYS A C 1
ATOM 1335 O O . CYS A 1 173 ? -16.429 -13.599 12.058 1.00 91.00 173 CYS A O 1
ATOM 1337 N N . GLU A 1 174 ? -15.128 -13.325 13.877 1.00 89.25 174 GLU A N 1
ATOM 1338 C CA . GLU A 1 174 ? -15.591 -14.520 14.591 1.00 89.25 174 GLU A CA 1
ATOM 1339 C C . GLU A 1 174 ? -17.110 -14.515 14.819 1.00 89.25 174 GLU A C 1
ATOM 1341 O O . GLU A 1 174 ? -17.762 -15.543 14.638 1.00 89.25 174 GLU A O 1
ATOM 1346 N N . ARG A 1 175 ? -17.700 -13.352 15.135 1.00 88.31 175 ARG A N 1
ATOM 1347 C CA . ARG A 1 175 ? -19.156 -13.207 15.314 1.00 88.31 175 ARG A CA 1
ATOM 1348 C C . ARG A 1 175 ? -19.947 -13.367 14.017 1.00 88.31 175 ARG A C 1
ATOM 1350 O O . ARG A 1 175 ? -21.083 -13.830 14.068 1.00 88.31 175 ARG A O 1
ATOM 1357 N N . VAL A 1 176 ? -19.382 -12.968 12.875 1.00 87.38 176 VAL A N 1
ATOM 1358 C CA . VAL A 1 176 ? -20.077 -12.964 11.572 1.00 87.38 176 VAL A CA 1
ATOM 1359 C C . VAL A 1 176 ? -19.688 -14.129 10.650 1.00 87.38 176 VAL A C 1
ATOM 1361 O O . VAL A 1 176 ? -20.146 -14.189 9.512 1.00 87.38 176 VAL A O 1
ATOM 1364 N N . GLY A 1 177 ? -18.858 -15.070 11.117 1.00 84.81 177 GLY A N 1
ATOM 1365 C CA . GLY A 1 177 ? -18.420 -16.232 10.329 1.00 84.81 177 GLY A CA 1
ATOM 1366 C C . GLY A 1 177 ? -17.328 -15.932 9.289 1.00 84.81 177 GLY A C 1
ATOM 1367 O O . GLY A 1 177 ? -17.122 -16.710 8.351 1.00 84.81 177 GLY A O 1
ATOM 1368 N N . LEU A 1 178 ? -16.617 -14.816 9.447 1.00 89.19 178 LEU A N 1
ATOM 1369 C CA . LEU A 1 178 ? -15.421 -14.469 8.679 1.00 89.19 178 LEU A CA 1
ATOM 1370 C C . LEU A 1 178 ? -14.158 -14.853 9.465 1.00 89.19 178 LEU A C 1
ATOM 1372 O O . LEU A 1 178 ? -14.201 -15.105 10.667 1.00 89.19 178 LEU A O 1
ATOM 1376 N N . ALA A 1 179 ? -13.011 -14.868 8.796 1.00 89.50 179 ALA A N 1
ATOM 1377 C CA . ALA A 1 179 ? -11.714 -15.102 9.413 1.00 89.50 179 ALA A CA 1
ATOM 1378 C C . ALA A 1 179 ? -10.678 -14.092 8.911 1.00 89.50 179 ALA A C 1
ATOM 1380 O O . ALA A 1 179 ? -10.623 -13.770 7.722 1.00 89.50 179 ALA A O 1
ATOM 1381 N N . VAL A 1 180 ? -9.824 -13.622 9.821 1.00 90.62 180 VAL A N 1
ATOM 1382 C CA . VAL A 1 180 ? -8.637 -12.832 9.476 1.00 90.62 180 VAL A CA 1
ATOM 1383 C C . VAL A 1 180 ? -7.555 -13.779 8.961 1.00 90.62 180 VAL A C 1
ATOM 1385 O O . VAL A 1 180 ? -7.052 -14.618 9.705 1.00 90.62 180 VAL A O 1
ATOM 1388 N N . VAL A 1 181 ? -7.191 -13.632 7.688 1.00 90.38 181 VAL A N 1
ATOM 1389 C CA . VAL A 1 181 ? -6.226 -14.496 6.986 1.00 90.38 181 VAL A CA 1
ATOM 1390 C C . VAL A 1 181 ? -4.804 -13.943 7.079 1.00 90.38 181 VAL A C 1
ATOM 1392 O O . VAL A 1 181 ? -3.843 -14.698 7.205 1.00 90.38 181 VAL A O 1
ATOM 1395 N N . CYS A 1 182 ? -4.654 -12.620 6.998 1.00 89.44 182 CYS A N 1
ATOM 1396 C CA . CYS A 1 182 ? -3.353 -11.958 6.987 1.00 89.44 182 CYS A CA 1
ATOM 1397 C C . CYS A 1 182 ? -3.448 -10.580 7.644 1.00 89.44 182 CYS A C 1
ATOM 1399 O O . CYS A 1 182 ? -4.434 -9.868 7.447 1.00 89.44 182 CYS A O 1
ATOM 1401 N N . VAL A 1 183 ? -2.419 -10.222 8.409 1.00 92.31 183 VAL A N 1
ATOM 1402 C CA . VAL A 1 183 ? -2.239 -8.900 9.010 1.00 92.31 183 VAL A CA 1
ATOM 1403 C C . VAL A 1 183 ? -0.863 -8.391 8.596 1.00 92.31 183 VAL A C 1
ATOM 1405 O O . VAL A 1 183 ? 0.138 -9.060 8.833 1.00 92.31 183 VAL A O 1
ATOM 1408 N N . GLU A 1 184 ? -0.820 -7.221 7.972 1.00 91.25 184 GLU A N 1
ATOM 1409 C CA . GLU A 1 184 ? 0.403 -6.525 7.579 1.00 91.25 184 GLU A CA 1
ATOM 1410 C C . GLU A 1 184 ? 0.515 -5.232 8.396 1.00 91.25 184 GLU A C 1
ATOM 1412 O O . GLU A 1 184 ? -0.365 -4.372 8.317 1.00 91.25 184 GLU A O 1
ATOM 1417 N N . ASN A 1 185 ? 1.593 -5.068 9.166 1.00 91.06 185 ASN A N 1
ATOM 1418 C CA . ASN A 1 185 ? 1.899 -3.803 9.833 1.00 91.06 185 ASN A CA 1
ATOM 1419 C C . ASN A 1 185 ? 2.587 -2.856 8.838 1.00 91.06 185 ASN A C 1
ATOM 1421 O O . ASN A 1 185 ? 3.642 -3.171 8.286 1.00 91.06 185 ASN A O 1
ATOM 1425 N N . LEU A 1 186 ? 1.975 -1.699 8.592 1.00 89.69 186 LEU A N 1
ATOM 1426 C CA . LEU A 1 186 ? 2.436 -0.726 7.603 1.00 89.69 186 LEU A CA 1
ATOM 1427 C C . LEU A 1 186 ? 3.192 0.447 8.241 1.00 89.69 186 LEU A C 1
ATOM 1429 O O . LEU A 1 186 ? 3.670 1.313 7.515 1.00 89.69 186 LEU A O 1
ATOM 1433 N N . ASN A 1 187 ? 3.373 0.481 9.567 1.00 85.44 187 ASN A N 1
ATOM 1434 C CA . ASN A 1 187 ? 4.057 1.581 10.263 1.00 85.44 187 ASN A CA 1
ATOM 1435 C C . ASN A 1 187 ? 5.456 1.864 9.702 1.00 85.44 187 ASN A C 1
ATOM 1437 O O . ASN A 1 187 ? 5.868 3.021 9.593 1.00 85.44 187 ASN A O 1
ATOM 1441 N N . GLY A 1 188 ? 6.175 0.812 9.298 1.00 78.94 188 GLY A N 1
ATOM 1442 C CA . GLY A 1 188 ? 7.497 0.924 8.686 1.00 78.94 188 GLY A CA 1
ATOM 1443 C C . GLY A 1 188 ? 7.505 1.677 7.350 1.00 78.94 188 GLY A C 1
ATOM 1444 O O . GLY A 1 188 ? 8.523 2.273 7.011 1.00 78.94 188 GLY A O 1
ATOM 1445 N N . GLN A 1 189 ? 6.381 1.700 6.628 1.00 81.94 189 GLN A N 1
ATOM 1446 C CA . GLN A 1 189 ? 6.236 2.333 5.310 1.00 81.94 189 GLN A CA 1
ATOM 1447 C C . GLN A 1 189 ? 5.948 3.841 5.403 1.00 81.94 189 GLN A C 1
ATOM 1449 O O . GLN A 1 189 ? 5.985 4.542 4.396 1.00 81.94 189 GLN A O 1
ATOM 1454 N N . HIS A 1 190 ? 5.684 4.359 6.608 1.00 77.44 190 HIS A N 1
ATOM 1455 C CA . HIS A 1 190 ? 5.421 5.777 6.847 1.00 77.44 190 HIS A CA 1
ATOM 1456 C C . HIS A 1 190 ? 6.618 6.482 7.516 1.00 77.44 190 HIS A C 1
ATOM 1458 O O . HIS A 1 190 ? 7.397 5.835 8.235 1.00 77.44 190 HIS A O 1
ATOM 1464 N N . PRO A 1 191 ? 6.773 7.812 7.322 1.00 81.06 191 PRO A N 1
ATOM 1465 C CA . PRO A 1 191 ? 7.860 8.589 7.917 1.00 81.06 191 PRO A CA 1
ATOM 1466 C C . PRO A 1 191 ? 7.950 8.422 9.438 1.00 81.06 191 PRO A C 1
ATOM 1468 O O . PRO A 1 191 ? 6.939 8.438 10.136 1.00 81.06 191 PRO A O 1
ATOM 1471 N N . ALA A 1 192 ? 9.167 8.332 9.981 1.00 79.56 192 ALA A N 1
ATOM 1472 C CA . ALA A 1 192 ? 9.373 8.165 11.423 1.00 79.56 192 ALA A CA 1
ATOM 1473 C C . ALA A 1 192 ? 8.738 9.290 12.268 1.00 79.56 192 ALA A C 1
ATOM 1475 O O . ALA A 1 192 ? 8.336 9.049 13.402 1.00 79.56 192 ALA A O 1
ATOM 1476 N N . SER A 1 193 ? 8.590 10.493 11.703 1.00 83.31 193 SER A N 1
ATOM 1477 C CA . SER A 1 193 ? 7.964 11.648 12.358 1.00 83.31 193 SER A CA 1
ATOM 1478 C C . SER A 1 193 ? 6.463 11.489 12.616 1.00 83.31 193 SER A C 1
ATOM 1480 O O . SER A 1 193 ? 5.954 12.104 13.551 1.00 83.31 193 SER A O 1
ATOM 1482 N N . VAL A 1 194 ? 5.750 10.678 11.824 1.00 86.94 194 VAL A N 1
ATOM 1483 C CA . VAL A 1 194 ? 4.294 10.494 11.975 1.00 86.94 194 VAL A CA 1
ATOM 1484 C C . VAL A 1 194 ? 3.929 9.294 12.849 1.00 86.94 194 VAL A C 1
ATOM 1486 O O . VAL A 1 194 ? 2.865 9.301 13.461 1.00 86.94 194 VAL A O 1
ATOM 1489 N N . ARG A 1 195 ? 4.820 8.301 12.980 1.00 84.94 195 ARG A N 1
ATOM 1490 C CA . ARG A 1 195 ? 4.580 7.050 13.734 1.00 84.94 195 ARG A CA 1
ATOM 1491 C C . ARG A 1 195 ? 4.120 7.239 15.192 1.00 84.94 195 ARG A C 1
ATOM 1493 O O . ARG A 1 195 ? 3.295 6.450 15.638 1.00 84.94 195 ARG A O 1
ATOM 1500 N N . PRO A 1 196 ? 4.572 8.261 15.950 1.00 89.25 196 PRO A N 1
ATOM 1501 C CA . PRO A 1 196 ? 4.075 8.488 17.313 1.00 89.25 196 PRO A CA 1
ATOM 1502 C C . PRO A 1 196 ? 2.604 8.927 17.392 1.00 89.25 196 PRO A C 1
ATOM 1504 O O . PRO A 1 196 ? 2.014 8.898 18.474 1.00 89.25 196 PRO A O 1
ATOM 1507 N N . TYR A 1 197 ? 2.035 9.371 16.268 1.00 92.69 197 TYR A N 1
ATOM 1508 C CA . TYR A 1 197 ? 0.698 9.963 16.183 1.00 92.69 197 TYR A CA 1
ATOM 1509 C C . TYR A 1 197 ? -0.244 9.196 15.259 1.00 92.69 197 TYR A C 1
ATOM 1511 O O . TYR A 1 197 ? -1.457 9.375 15.348 1.00 92.69 197 TYR A O 1
ATOM 1519 N N . GLN A 1 198 ? 0.294 8.378 14.356 1.00 93.00 198 GLN A N 1
ATOM 1520 C CA . GLN A 1 198 ? -0.471 7.616 13.382 1.00 93.00 198 GLN A CA 1
ATOM 1521 C C . GLN A 1 198 ? 0.094 6.210 13.230 1.00 93.00 198 GLN A C 1
ATOM 1523 O O . GLN A 1 198 ? 1.308 6.026 13.155 1.00 93.00 198 GLN A O 1
ATOM 1528 N N . GLY A 1 199 ? -0.807 5.238 13.136 1.00 92.31 199 GLY A N 1
ATOM 1529 C CA . GLY A 1 199 ? -0.488 3.854 12.835 1.00 92.31 199 GLY A CA 1
ATOM 1530 C C . GLY A 1 199 ? -1.355 3.316 11.704 1.00 92.31 199 GLY A C 1
ATOM 1531 O O . GLY A 1 199 ? -2.520 3.696 11.575 1.00 92.31 199 GLY A O 1
ATOM 1532 N N . PHE A 1 200 ? -0.800 2.411 10.903 1.00 93.06 200 PHE A N 1
ATOM 1533 C CA . PHE A 1 200 ? -1.504 1.779 9.791 1.00 93.06 200 PHE A CA 1
ATOM 1534 C C . PHE A 1 200 ? -1.243 0.274 9.763 1.00 93.06 200 PHE A C 1
ATOM 1536 O O . PHE A 1 200 ? -0.100 -0.176 9.841 1.00 93.06 200 PHE A O 1
ATOM 1543 N N . ALA A 1 201 ? -2.302 -0.508 9.588 1.00 93.69 201 ALA A N 1
ATOM 1544 C CA . ALA A 1 201 ? -2.220 -1.937 9.331 1.00 93.69 201 ALA A CA 1
ATOM 1545 C C . ALA A 1 201 ? -3.210 -2.341 8.239 1.00 93.69 201 ALA A C 1
ATOM 1547 O O . ALA A 1 201 ? -4.299 -1.780 8.129 1.00 93.69 201 ALA A O 1
ATOM 1548 N N . ARG A 1 202 ? -2.850 -3.338 7.432 1.00 93.75 202 ARG A N 1
ATOM 1549 C CA . ARG A 1 202 ? -3.765 -3.964 6.477 1.00 93.75 202 ARG A CA 1
ATOM 1550 C C . ARG A 1 202 ? -4.179 -5.327 6.998 1.00 93.75 202 ARG A C 1
ATOM 1552 O O . ARG A 1 202 ? -3.336 -6.154 7.324 1.00 93.75 202 ARG A O 1
ATOM 1559 N N . VAL A 1 203 ? -5.479 -5.566 7.038 1.00 93.56 203 VAL A N 1
ATOM 1560 C CA . VAL A 1 203 ? -6.074 -6.829 7.458 1.00 93.56 203 VAL A CA 1
ATOM 1561 C C . VAL A 1 203 ? -6.814 -7.422 6.270 1.00 93.56 203 VAL A C 1
ATOM 1563 O O . VAL A 1 203 ? -7.681 -6.782 5.681 1.00 93.56 203 VAL A O 1
ATOM 1566 N N . THR A 1 204 ? -6.463 -8.648 5.899 1.00 93.00 204 THR A N 1
ATOM 1567 C CA . THR A 1 204 ? -7.197 -9.410 4.888 1.00 93.00 204 THR A CA 1
ATOM 1568 C C . THR A 1 204 ? -8.158 -10.351 5.591 1.00 93.00 204 THR A C 1
ATOM 1570 O O . THR A 1 204 ? -7.725 -11.197 6.377 1.00 93.00 204 THR A O 1
ATOM 1573 N N . VAL A 1 205 ? -9.449 -10.218 5.300 1.00 91.25 205 VAL A N 1
ATOM 1574 C CA . VAL A 1 205 ? -10.509 -11.077 5.837 1.00 91.25 205 VAL A CA 1
ATOM 1575 C C . VAL A 1 205 ? -11.140 -11.890 4.716 1.00 91.25 205 VAL A C 1
ATOM 1577 O O . VAL A 1 205 ? -11.280 -11.405 3.597 1.00 91.25 205 VAL A O 1
ATOM 1580 N N . ALA A 1 206 ? -11.512 -13.131 4.996 1.00 89.69 206 ALA A N 1
ATOM 1581 C CA . ALA A 1 206 ? -12.199 -14.002 4.048 1.00 89.69 206 ALA A CA 1
ATOM 1582 C C . ALA A 1 206 ? -13.236 -14.862 4.773 1.00 89.69 206 ALA A C 1
ATOM 1584 O O . ALA A 1 206 ? -13.191 -15.005 5.996 1.00 89.69 206 ALA A O 1
ATOM 1585 N N . ALA A 1 207 ? -14.163 -15.465 4.029 1.00 84.31 207 ALA A N 1
ATOM 1586 C CA . ALA A 1 207 ? -15.086 -16.438 4.597 1.00 84.31 207 ALA A CA 1
ATOM 1587 C C . ALA A 1 207 ? -14.313 -17.612 5.224 1.00 84.31 207 ALA A C 1
ATOM 1589 O O . ALA A 1 207 ? -13.424 -18.186 4.590 1.00 84.31 207 ALA A O 1
ATOM 1590 N N . ALA A 1 208 ? -14.684 -18.028 6.439 1.00 72.44 208 ALA A N 1
ATOM 1591 C CA . ALA A 1 208 ? -14.002 -19.124 7.137 1.00 72.44 208 ALA A CA 1
ATOM 1592 C C . ALA A 1 208 ? -14.034 -20.454 6.348 1.00 72.44 208 ALA A C 1
ATOM 1594 O O . ALA A 1 208 ? -13.143 -21.293 6.481 1.00 72.44 208 ALA A O 1
ATOM 1595 N N . ARG A 1 209 ? -15.031 -20.636 5.469 1.00 64.38 209 ARG A N 1
ATOM 1596 C CA . ARG A 1 209 ? -15.127 -21.780 4.547 1.00 64.38 209 ARG A CA 1
ATOM 1597 C C . ARG A 1 209 ? -14.060 -21.750 3.442 1.00 64.38 209 ARG A C 1
ATOM 1599 O O . ARG A 1 209 ? -13.526 -22.804 3.115 1.00 64.38 209 ARG A O 1
ATOM 1606 N N . ALA A 1 210 ? -13.711 -20.568 2.928 1.00 55.00 210 ALA A N 1
ATOM 1607 C CA . ALA A 1 210 ? -12.711 -20.392 1.869 1.00 55.00 210 ALA A CA 1
ATOM 1608 C C . ALA A 1 210 ? -11.277 -20.715 2.340 1.00 55.00 210 ALA A C 1
ATOM 1610 O O . ALA A 1 210 ? -10.419 -21.058 1.531 1.00 55.00 210 ALA A O 1
ATOM 1611 N N . MET A 1 211 ? -11.014 -20.694 3.654 1.00 50.22 211 MET A N 1
ATOM 1612 C CA . MET A 1 211 ? -9.722 -21.115 4.217 1.00 50.22 211 MET A CA 1
ATOM 1613 C C . MET A 1 211 ? -9.409 -22.606 4.017 1.00 50.22 211 MET A C 1
ATOM 1615 O O . MET A 1 211 ? -8.241 -22.979 4.082 1.00 50.22 211 MET A O 1
ATOM 1619 N N . ARG A 1 212 ? -10.409 -23.466 3.767 1.00 48.41 212 ARG A N 1
ATOM 1620 C CA . ARG A 1 212 ? -10.176 -24.898 3.491 1.00 48.41 212 ARG A CA 1
ATOM 1621 C C . ARG A 1 212 ? -9.668 -25.171 2.072 1.00 48.41 212 ARG A C 1
ATOM 1623 O O . ARG A 1 212 ? -9.211 -26.278 1.813 1.00 48.41 212 ARG A O 1
ATOM 1630 N N . GLU A 1 213 ? -9.745 -24.187 1.179 1.00 44.62 213 GLU A N 1
ATOM 1631 C CA . GLU A 1 213 ? -9.431 -24.335 -0.249 1.00 44.62 213 GLU A CA 1
ATOM 1632 C C . GLU A 1 213 ? -8.184 -23.540 -0.674 1.00 44.62 213 GLU A C 1
ATOM 1634 O O . GLU A 1 213 ? -7.780 -23.597 -1.834 1.00 44.62 213 GLU A O 1
ATOM 1639 N N . LEU A 1 214 ? -7.540 -22.818 0.252 1.00 44.38 214 LEU A N 1
ATOM 1640 C CA . LEU A 1 214 ? -6.322 -22.075 -0.058 1.00 44.38 214 LEU A CA 1
ATOM 1641 C C . LEU A 1 214 ? -5.147 -23.059 -0.230 1.00 44.38 214 LEU A C 1
ATOM 1643 O O . LEU A 1 214 ? -4.863 -23.820 0.701 1.00 44.38 214 LEU A O 1
ATOM 1647 N N . PRO A 1 215 ? -4.436 -23.062 -1.375 1.00 41.62 215 PRO A N 1
ATOM 1648 C CA . PRO A 1 215 ? -3.239 -23.878 -1.517 1.00 41.62 215 PRO A CA 1
ATOM 1649 C C . PRO A 1 215 ? -2.210 -23.476 -0.446 1.00 41.62 215 PRO A C 1
ATOM 1651 O O . PRO A 1 215 ? -2.106 -22.290 -0.110 1.00 41.62 215 PRO A O 1
ATOM 1654 N N . PRO A 1 216 ? -1.454 -24.438 0.116 1.00 46.81 216 PRO A N 1
ATOM 1655 C CA . PRO A 1 216 ? -0.438 -24.137 1.117 1.00 46.81 216 PRO A CA 1
ATOM 1656 C C . PRO A 1 216 ? 0.552 -23.105 0.566 1.00 46.81 216 PRO A C 1
ATOM 1658 O O . PRO A 1 216 ? 0.920 -23.161 -0.610 1.00 46.81 216 PRO A O 1
ATOM 1661 N N . LYS A 1 217 ? 0.980 -22.160 1.417 1.00 43.12 217 LYS A N 1
ATOM 1662 C CA . LYS A 1 217 ? 2.023 -21.183 1.074 1.00 43.12 217 LYS A CA 1
ATOM 1663 C C . LYS A 1 217 ? 3.226 -21.930 0.492 1.00 43.12 217 LYS A C 1
ATOM 1665 O O . LYS A 1 217 ? 3.813 -22.773 1.170 1.00 43.12 217 LYS A O 1
ATOM 1670 N N . LEU A 1 218 ? 3.575 -21.622 -0.757 1.00 39.53 218 LEU A N 1
ATOM 1671 C CA . LEU A 1 218 ? 4.816 -22.097 -1.363 1.00 39.53 218 LEU A CA 1
ATOM 1672 C C . LEU A 1 218 ? 5.995 -21.603 -0.505 1.00 39.53 218 LEU A C 1
ATOM 1674 O O . LEU A 1 218 ? 6.002 -20.430 -0.123 1.00 39.53 218 LEU A O 1
ATOM 1678 N N . PRO A 1 219 ? 6.967 -22.469 -0.171 1.00 37.16 219 PRO A N 1
ATOM 1679 C CA . PRO A 1 219 ? 8.134 -22.061 0.599 1.00 37.16 219 PRO A CA 1
ATOM 1680 C C . PRO A 1 219 ? 8.943 -21.008 -0.172 1.00 37.16 219 PRO A C 1
ATOM 1682 O O . PRO A 1 219 ? 9.183 -21.158 -1.369 1.00 37.16 219 PRO A O 1
ATOM 1685 N N . GLU A 1 220 ? 9.396 -19.970 0.535 1.00 46.28 220 GLU A N 1
ATOM 1686 C CA . GLU A 1 220 ? 10.109 -18.780 0.024 1.00 46.28 220 GLU A CA 1
ATOM 1687 C C . GLU A 1 220 ? 11.468 -19.047 -0.663 1.00 46.28 220 GLU A C 1
ATOM 1689 O O . GLU A 1 220 ? 12.171 -18.108 -1.014 1.00 46.28 220 GLU A O 1
ATOM 1694 N N . ASN A 1 221 ? 11.851 -20.298 -0.928 1.00 49.03 221 ASN A N 1
ATOM 1695 C CA . ASN A 1 221 ? 13.170 -20.651 -1.463 1.00 49.03 221 ASN A CA 1
ATOM 1696 C C . ASN A 1 221 ? 13.096 -21.513 -2.730 1.00 49.03 221 ASN A C 1
ATOM 1698 O O . ASN A 1 221 ? 13.586 -22.640 -2.767 1.00 49.03 221 ASN A O 1
ATOM 1702 N N . SER A 1 222 ? 12.524 -20.967 -3.803 1.00 42.91 222 SER A N 1
ATOM 1703 C CA . SER A 1 222 ? 12.613 -21.573 -5.139 1.00 42.91 222 SER A CA 1
ATOM 1704 C C . SER A 1 222 ? 13.064 -20.572 -6.203 1.00 42.91 222 SER A C 1
ATOM 1706 O O . SER A 1 222 ? 12.435 -20.444 -7.248 1.00 42.91 222 SER A O 1
ATOM 1708 N N . LEU A 1 223 ? 14.177 -19.882 -5.957 1.00 43.84 223 LEU A N 1
ATOM 1709 C CA . LEU A 1 223 ? 15.010 -19.310 -7.017 1.00 43.84 223 LEU A CA 1
ATOM 1710 C C . LEU A 1 223 ? 16.483 -19.530 -6.663 1.00 43.84 223 LEU A C 1
ATOM 1712 O O . LEU A 1 223 ? 17.200 -18.628 -6.248 1.00 43.84 223 LEU A O 1
ATOM 1716 N N . ALA A 1 224 ? 16.917 -20.777 -6.813 1.00 40.72 224 ALA A N 1
ATOM 1717 C CA . ALA A 1 224 ? 18.318 -21.117 -6.993 1.00 40.72 224 ALA A CA 1
ATOM 1718 C C . ALA A 1 224 ? 18.393 -22.338 -7.911 1.00 40.72 224 ALA A C 1
ATOM 1720 O O . ALA A 1 224 ? 18.284 -23.473 -7.441 1.00 40.72 224 ALA A O 1
ATOM 1721 N N . ARG A 1 225 ? 18.519 -22.081 -9.216 1.00 38.88 225 ARG A N 1
ATOM 1722 C CA . ARG A 1 225 ? 19.288 -22.854 -10.204 1.00 38.88 225 ARG A CA 1
ATOM 1723 C C . ARG A 1 225 ? 19.204 -22.192 -11.570 1.00 38.88 225 ARG A C 1
ATOM 1725 O O . ARG A 1 225 ? 18.078 -21.829 -11.965 1.00 38.88 225 ARG A O 1
#